Protein AF-A0A7S0SUT9-F1 (afdb_monomer_lite)

Foldseek 3Di:
DPDDPDDQDADDPDDDDQPPPDPDDDPPDDDDPPDRPLDDPNHGDPVVVVVVLVVLLVLLVLLLVDDPVLLVLQQADPVLSVLSVVLNPDPDPVVSVVSSVVSSVNLVSDHPVRNVSSVVQSVCVVLVVDRDPQDPQLLVQLVVLLVCLLVVPVVSLVVLVVLVVVDDDDPDDSVLLNVLSVVQNVLVVVLVVVVVVVVVVVVVQVVPQDQDPVRDGDRDDDDDDPDPPPPSDRDPSSSVSSVRSSVSSSVCVVVVND

Organism: NCBI:txid81844

pLDDT: mean 70.72, std 17.57, range [32.0, 93.62]

Radius of gyration: 24.48 Å; chains: 1; bounding box: 60×56×56 Å

Secondary structure (DSSP, 8-state):
-PPP-PPPPPPPS----GGGS-SS------S-TT--TTEETTEE-HHHHHHHHHHHHHHHHHHHHS-HHHHTTS---HHHHHHHHHHHH---HHHHHHHHHHHHHHHHHS-HHHHHHHHHHHHHHHTT--S----HHHHHHHHHHHHHHHTT-HHHHHHHHHHHHT-S--SS-HHHHHHHHHHHHHHHHHHHHHHHHHHHHHHHHHHT-PBPTTS-B---------------PPPHHHHHHHHHHHHHHHHHHHTT--

InterPro domains:
  IPR006839 Dual-action ribosomal maturation protein DarP [NF003593] (45-193)
  IPR006839 Dual-action ribosomal maturation protein DarP [PF04751] (43-192)
  IPR006839 Dual-action ribosomal maturation protein DarP [PTHR38101] (32-192)
  IPR006839 Dual-action ribosomal maturation protein DarP [cd16331] (43-188)
  IPR023153 Dual-action ribosomal maturation protein DarP superfamily [G3DSA:1.10.60.30] (53-128)
  IPR023153 Dual-action ribosomal maturation protein DarP superfamily [SSF158710] (53-249)

Structure (mmCIF, N/CA/C/O backbone):
data_AF-A0A7S0SUT9-F1
#
_entry.id   AF-A0A7S0SUT9-F1
#
loop_
_atom_site.group_PDB
_atom_site.id
_atom_site.type_symbol
_atom_site.label_atom_id
_atom_site.label_alt_id
_atom_site.label_comp_id
_atom_site.label_asym_id
_atom_site.label_entity_id
_atom_site.label_seq_id
_atom_site.pdbx_PDB_ins_code
_atom_site.Cartn_x
_atom_site.Cartn_y
_atom_site.Cartn_z
_atom_site.occupancy
_atom_site.B_iso_or_equiv
_atom_site.auth_seq_id
_atom_site.auth_comp_id
_atom_site.auth_asym_id
_atom_site.auth_atom_id
_atom_site.pdbx_PDB_model_num
ATOM 1 N N . GLY A 1 1 ? 14.754 -24.479 -25.407 1.00 34.16 1 GLY A N 1
ATOM 2 C CA . GLY A 1 1 ? 15.074 -23.685 -26.611 1.00 34.16 1 GLY A CA 1
ATOM 3 C C . GLY A 1 1 ? 15.167 -22.221 -26.228 1.00 34.16 1 GLY A C 1
ATOM 4 O O . GLY A 1 1 ? 14.513 -21.857 -25.254 1.00 34.16 1 GLY A O 1
ATOM 5 N N . PRO A 1 2 ? 15.988 -21.398 -26.902 1.00 37.69 2 PRO A N 1
ATOM 6 C CA . PRO A 1 2 ? 16.092 -19.980 -26.570 1.00 37.69 2 PRO A CA 1
ATOM 7 C C . PRO A 1 2 ? 14.745 -19.292 -26.834 1.00 37.69 2 PRO A C 1
ATOM 9 O O . PRO A 1 2 ? 14.144 -19.489 -27.889 1.00 37.69 2 PRO A O 1
ATOM 12 N N . ALA A 1 3 ? 14.248 -18.546 -25.846 1.00 38.91 3 ALA A N 1
ATOM 13 C CA . ALA A 1 3 ? 12.985 -17.824 -25.929 1.00 38.91 3 ALA A CA 1
ATOM 14 C C . ALA A 1 3 ? 13.066 -16.762 -27.038 1.00 38.91 3 ALA A C 1
ATOM 16 O O . ALA A 1 3 ? 13.912 -15.870 -26.995 1.00 38.91 3 ALA A O 1
ATOM 17 N N . VAL A 1 4 ? 12.206 -16.891 -28.047 1.00 38.88 4 VAL A N 1
ATOM 18 C CA . VAL A 1 4 ? 12.066 -15.922 -29.140 1.00 38.88 4 VAL A CA 1
ATOM 19 C C . VAL A 1 4 ? 11.613 -14.581 -28.542 1.00 38.88 4 VAL A C 1
ATOM 21 O O . VAL A 1 4 ? 10.649 -14.583 -27.770 1.00 38.88 4 VAL A O 1
ATOM 24 N N . PRO A 1 5 ? 12.256 -13.440 -28.859 1.00 40.44 5 PRO A N 1
ATOM 25 C CA . PRO A 1 5 ? 11.800 -12.144 -28.369 1.00 40.44 5 PRO A CA 1
ATOM 26 C C . PRO A 1 5 ? 10.413 -11.846 -28.952 1.00 40.44 5 PRO A C 1
ATOM 28 O O . PRO A 1 5 ? 10.263 -11.667 -30.161 1.00 40.44 5 PRO A O 1
ATOM 31 N N . ARG A 1 6 ? 9.384 -11.834 -28.096 1.00 53.19 6 ARG A N 1
ATOM 32 C CA . ARG A 1 6 ? 8.013 -11.490 -28.495 1.00 53.19 6 ARG A CA 1
ATOM 33 C C . ARG A 1 6 ? 7.957 -10.006 -28.870 1.00 53.19 6 ARG A C 1
ATOM 35 O O . ARG A 1 6 ? 8.500 -9.159 -28.163 1.00 53.19 6 ARG A O 1
ATOM 42 N N . ALA A 1 7 ? 7.346 -9.706 -30.014 1.00 43.47 7 ALA A N 1
ATOM 43 C CA . ALA A 1 7 ? 7.263 -8.350 -30.546 1.00 43.47 7 ALA A CA 1
ATOM 44 C C . ALA A 1 7 ? 6.458 -7.434 -29.608 1.00 43.47 7 ALA A C 1
ATOM 46 O O . ALA A 1 7 ? 5.407 -7.820 -29.103 1.00 43.47 7 ALA A O 1
ATOM 47 N N . ILE A 1 8 ? 6.959 -6.215 -29.396 1.00 45.19 8 ILE A N 1
ATOM 48 C CA . ILE A 1 8 ? 6.279 -5.176 -28.613 1.00 45.19 8 ILE A CA 1
ATOM 49 C C . ILE A 1 8 ? 5.067 -4.691 -29.426 1.00 45.19 8 ILE A C 1
ATOM 51 O O . ILE A 1 8 ? 5.275 -4.273 -30.573 1.00 45.19 8 ILE A O 1
ATOM 55 N N . PRO A 1 9 ? 3.834 -4.723 -28.887 1.00 43.12 9 PRO A N 1
ATOM 56 C CA . PRO A 1 9 ? 2.677 -4.177 -29.588 1.00 43.12 9 PRO A CA 1
ATOM 57 C C . PRO A 1 9 ? 2.881 -2.675 -29.844 1.00 43.12 9 PRO A C 1
ATOM 59 O O . PRO A 1 9 ? 3.390 -1.940 -28.996 1.00 43.12 9 PRO A O 1
ATOM 62 N N . LYS A 1 10 ? 2.553 -2.219 -31.057 1.00 36.31 10 LYS A N 1
ATOM 63 C CA . LYS A 1 10 ? 2.617 -0.797 -31.421 1.00 36.31 10 LYS A CA 1
ATOM 64 C C . LYS A 1 10 ? 1.387 -0.095 -30.835 1.00 36.31 10 LYS A C 1
ATOM 66 O O . LYS A 1 10 ? 0.280 -0.556 -31.082 1.00 36.31 10 LYS A O 1
ATOM 71 N N . LYS A 1 11 ? 1.593 1.000 -30.093 1.00 38.72 11 LYS A N 1
ATOM 72 C CA . LYS A 1 11 ? 0.513 1.791 -29.476 1.00 38.72 11 LYS A CA 1
ATOM 73 C C . LYS A 1 11 ? -0.488 2.322 -30.508 1.00 38.72 11 LYS A C 1
ATOM 75 O O . LYS A 1 11 ? -0.068 2.801 -31.565 1.00 38.72 11 LYS A O 1
ATOM 80 N N . ALA A 1 12 ? -1.773 2.323 -30.152 1.00 33.72 12 ALA A N 1
ATOM 81 C CA . ALA A 1 12 ? -2.761 3.212 -30.754 1.00 33.72 12 ALA A CA 1
ATOM 82 C C . ALA A 1 12 ? -2.507 4.649 -30.257 1.00 33.72 12 ALA A C 1
ATOM 84 O O . ALA A 1 12 ? -2.132 4.867 -29.108 1.00 33.72 12 ALA A O 1
ATOM 85 N N . ALA A 1 13 ? -2.619 5.635 -31.143 1.00 35.59 13 ALA A N 1
ATOM 86 C CA . ALA A 1 13 ? -2.336 7.031 -30.827 1.00 35.59 13 ALA A CA 1
ATOM 87 C C . ALA A 1 13 ? -3.564 7.703 -30.196 1.00 35.59 13 ALA A C 1
ATOM 89 O O . ALA A 1 13 ? -4.299 8.386 -30.892 1.00 35.59 13 ALA A O 1
ATOM 90 N N . SER A 1 14 ? -3.812 7.474 -28.910 1.00 44.34 14 SER A N 1
ATOM 91 C CA . SER A 1 14 ? -4.663 8.300 -28.040 1.00 44.34 14 SER A CA 1
ATOM 92 C C . SER A 1 14 ? -4.598 7.720 -26.624 1.00 44.34 14 SER A C 1
ATOM 94 O O . SER A 1 14 ? -4.216 6.568 -26.484 1.00 44.34 14 SER A O 1
ATOM 96 N N . THR A 1 15 ? -4.974 8.504 -25.615 1.00 34.84 15 THR A N 1
ATOM 97 C CA . THR A 1 15 ? -5.141 8.146 -24.191 1.00 34.84 15 THR A CA 1
ATOM 98 C C . THR A 1 15 ? -3.854 7.942 -23.387 1.00 34.84 15 THR A C 1
ATOM 100 O O . THR A 1 15 ? -3.403 6.827 -23.140 1.00 34.84 15 THR A O 1
ATOM 103 N N . TYR A 1 16 ? -3.270 9.060 -22.951 1.00 41.62 16 TYR A N 1
ATOM 104 C CA . TYR A 1 16 ? -2.611 9.121 -21.650 1.00 41.62 16 TYR A CA 1
ATOM 105 C C . TYR A 1 16 ? -3.613 9.746 -20.673 1.00 41.62 16 TYR A C 1
ATOM 107 O O . TYR A 1 16 ? -3.980 10.904 -20.838 1.00 41.62 16 TYR A O 1
ATOM 115 N N . ASP A 1 17 ? -4.077 8.972 -19.700 1.00 41.12 17 ASP A N 1
ATOM 116 C CA . ASP A 1 17 ? -5.009 9.415 -18.666 1.00 41.12 17 ASP A CA 1
ATOM 117 C C . ASP A 1 17 ? -4.278 10.246 -17.587 1.00 41.12 17 ASP A C 1
ATOM 119 O O . ASP A 1 17 ? -3.212 9.862 -17.079 1.00 41.12 17 ASP A O 1
ATOM 123 N N . SER A 1 18 ? -4.852 11.409 -17.263 1.00 41.97 18 SER A N 1
ATOM 124 C CA . SER A 1 18 ? -4.343 12.457 -16.368 1.00 41.97 18 SER A CA 1
ATOM 125 C C . SER A 1 18 ? -4.317 12.051 -14.888 1.00 41.97 18 SER A C 1
ATOM 127 O O . SER A 1 18 ? -3.638 12.690 -14.083 1.00 41.97 18 SER A O 1
ATOM 129 N N . VAL A 1 19 ? -4.961 10.938 -14.520 1.00 46.41 19 VAL A N 1
ATOM 130 C CA . VAL A 1 19 ? -5.070 10.439 -13.132 1.00 46.41 19 VAL A CA 1
ATOM 131 C C . VAL A 1 19 ? -3.758 9.830 -12.591 1.00 46.41 19 VAL A C 1
ATOM 133 O O . VAL A 1 19 ? -3.630 9.521 -11.409 1.00 46.41 19 VAL A O 1
ATOM 136 N N . ARG A 1 20 ? -2.725 9.678 -13.428 1.00 49.50 20 ARG A N 1
ATOM 137 C CA . ARG A 1 20 ? -1.453 9.009 -13.081 1.00 49.50 20 ARG A CA 1
ATOM 138 C C . ARG A 1 20 ? -0.475 9.814 -12.227 1.00 49.50 20 ARG A C 1
ATOM 140 O O . ARG A 1 20 ? 0.581 9.295 -11.871 1.00 49.50 20 ARG A O 1
ATOM 147 N N . LEU A 1 21 ? -0.803 11.051 -11.868 1.00 40.31 21 LEU A N 1
ATOM 148 C CA . LEU A 1 21 ? -0.061 11.781 -10.845 1.00 40.31 21 LEU A CA 1
ATOM 149 C C . LEU A 1 21 ? -0.394 11.185 -9.476 1.00 40.31 21 LEU A C 1
ATOM 151 O O . LEU A 1 21 ? -1.473 11.400 -8.931 1.00 40.31 21 LEU A O 1
ATOM 155 N N . ARG A 1 22 ? 0.558 10.438 -8.907 1.00 36.66 22 ARG A N 1
ATOM 156 C CA . ARG A 1 22 ? 0.523 10.019 -7.502 1.00 36.66 22 ARG A CA 1
ATOM 157 C C . ARG A 1 22 ? 0.098 11.208 -6.637 1.00 36.66 22 ARG A C 1
ATOM 159 O O . ARG A 1 22 ? 0.755 12.247 -6.649 1.00 36.66 22 ARG A O 1
ATOM 166 N N . ALA A 1 23 ? -0.988 11.007 -5.899 1.00 36.72 23 ALA A N 1
ATOM 167 C CA . ALA A 1 23 ? -1.725 11.952 -5.070 1.00 36.72 23 ALA A CA 1
ATOM 168 C C . ALA A 1 23 ? -0.916 12.585 -3.911 1.00 36.72 23 ALA A C 1
ATOM 170 O O . ALA A 1 23 ? -1.280 12.461 -2.744 1.00 36.72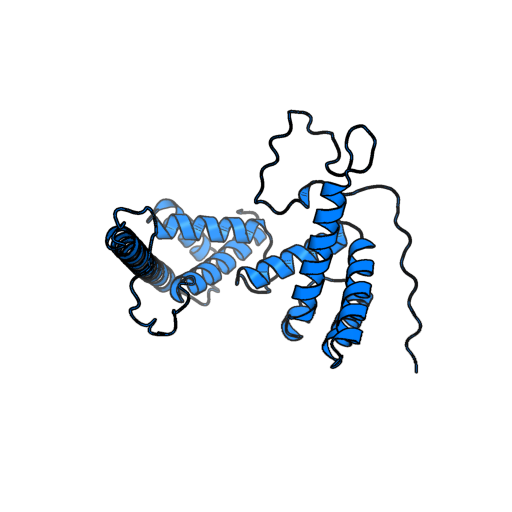 23 ALA A O 1
ATOM 171 N N . SER A 1 24 ? 0.208 13.248 -4.194 1.00 32.00 24 SER A N 1
ATOM 172 C CA . SER A 1 24 ? 0.985 13.959 -3.172 1.00 32.00 24 SER A CA 1
ATOM 173 C C . SER A 1 24 ? 1.799 15.156 -3.670 1.00 32.00 24 SER A C 1
ATOM 175 O O . SER A 1 24 ? 2.765 15.524 -3.011 1.00 32.00 24 SER A O 1
ATOM 177 N N . ASP A 1 25 ? 1.445 15.777 -4.792 1.00 33.97 25 ASP A N 1
ATOM 178 C CA . ASP A 1 25 ? 1.903 17.144 -5.061 1.00 33.97 25 ASP A CA 1
ATOM 179 C C . ASP A 1 25 ? 0.849 17.836 -5.927 1.00 33.97 25 ASP A C 1
ATOM 181 O O . ASP A 1 25 ? 0.828 17.681 -7.149 1.00 33.97 25 ASP A O 1
ATOM 185 N N . GLU A 1 26 ? -0.097 18.508 -5.266 1.00 38.62 26 GLU A N 1
ATOM 186 C CA . GLU A 1 26 ? -1.096 19.360 -5.909 1.00 38.62 26 GLU A CA 1
ATOM 187 C C . GLU A 1 26 ? -0.376 20.366 -6.814 1.00 38.62 26 GLU A C 1
ATOM 189 O O . GLU A 1 26 ? 0.170 21.378 -6.366 1.00 38.62 26 GLU A O 1
ATOM 194 N N . PHE A 1 27 ? -0.373 20.099 -8.116 1.00 37.56 27 PHE A N 1
ATOM 195 C CA . PHE A 1 27 ? -0.097 21.134 -9.090 1.00 37.56 27 PHE A CA 1
ATOM 196 C C . PHE A 1 27 ? -1.297 22.083 -9.074 1.00 37.56 27 PHE A C 1
ATOM 198 O O . PHE A 1 27 ? -2.325 21.794 -9.674 1.00 37.56 27 PHE A O 1
ATOM 205 N N . LYS A 1 28 ? -1.180 23.215 -8.372 1.00 41.03 28 LYS A N 1
ATOM 206 C CA . LYS A 1 28 ? -2.080 24.357 -8.576 1.00 41.03 28 LYS A CA 1
ATOM 207 C C . LYS A 1 28 ? -1.763 24.995 -9.932 1.00 41.03 28 LYS A C 1
ATOM 209 O O . LYS A 1 28 ? -1.029 25.979 -10.001 1.00 41.03 28 LYS A O 1
ATOM 214 N N . GLY A 1 29 ? -2.260 24.382 -11.002 1.00 36.50 29 GLY A N 1
ATOM 215 C CA . GLY A 1 29 ? -2.398 24.971 -12.334 1.00 36.50 29 GLY A CA 1
ATOM 216 C C . GLY A 1 29 ? -3.864 25.316 -12.567 1.00 36.50 29 GLY A C 1
ATOM 217 O O . GLY A 1 29 ? -4.718 24.584 -12.089 1.00 36.50 29 GLY A O 1
ATOM 218 N N . GLY A 1 30 ? -4.122 26.467 -13.188 1.00 36.56 30 GLY A N 1
ATOM 219 C CA . GLY A 1 30 ? -5.436 27.113 -13.263 1.00 36.56 30 GLY A CA 1
ATOM 220 C C . GLY A 1 30 ? -6.552 26.325 -13.958 1.00 36.56 30 GLY A C 1
ATOM 221 O O . GLY A 1 30 ? -6.306 25.296 -14.574 1.00 36.56 30 GLY A O 1
ATOM 222 N N . ASP A 1 31 ? -7.758 26.880 -13.806 1.00 39.28 31 ASP A N 1
ATOM 223 C CA . ASP A 1 31 ? -9.119 26.384 -14.099 1.00 39.28 31 ASP A CA 1
ATOM 224 C C . ASP A 1 31 ? -9.429 25.919 -15.548 1.00 39.28 31 ASP A C 1
ATOM 226 O O . ASP A 1 31 ? -10.510 26.201 -16.058 1.00 39.28 31 ASP A O 1
ATOM 230 N N . ASP A 1 32 ? -8.544 25.189 -16.226 1.00 43.62 32 ASP A N 1
ATOM 231 C CA . ASP A 1 32 ? -8.859 24.569 -17.522 1.00 43.62 32 ASP A CA 1
ATOM 232 C C . ASP A 1 32 ? -8.798 23.033 -17.402 1.00 43.62 32 ASP A C 1
ATOM 234 O O . ASP A 1 32 ? -7.749 22.412 -17.577 1.00 43.62 32 ASP A O 1
ATOM 238 N N . ASP A 1 33 ? -9.945 22.409 -17.108 1.00 51.88 33 ASP A N 1
ATOM 239 C CA . ASP A 1 33 ? -10.121 20.955 -16.912 1.00 51.88 33 ASP A CA 1
ATOM 240 C C . ASP A 1 33 ? -9.819 20.089 -18.169 1.00 51.88 33 ASP A C 1
ATOM 242 O O . ASP A 1 33 ? -9.846 18.859 -18.096 1.00 51.88 33 ASP A O 1
ATOM 246 N N . ASP A 1 34 ? -9.487 20.702 -19.314 1.00 51.16 34 ASP A N 1
ATOM 247 C CA . ASP A 1 34 ? -9.302 20.035 -20.615 1.00 51.16 34 ASP A CA 1
ATOM 248 C C . ASP A 1 34 ? -7.829 19.913 -21.090 1.00 51.16 34 ASP A C 1
ATOM 250 O O . ASP A 1 34 ? -7.571 19.353 -22.163 1.00 51.16 34 ASP A O 1
ATOM 254 N N . GLU A 1 35 ? -6.831 20.424 -20.352 1.00 50.69 35 GLU A N 1
ATOM 255 C CA . GLU A 1 35 ? -5.422 20.365 -20.791 1.00 50.69 35 GLU A CA 1
ATOM 256 C C . GLU A 1 35 ? -4.730 19.050 -20.361 1.00 50.69 35 GLU A C 1
ATOM 258 O O . GLU A 1 35 ? -4.525 18.789 -19.176 1.00 50.69 35 GLU A O 1
ATOM 263 N N . ASP A 1 36 ? -4.334 18.210 -21.335 1.00 59.06 36 ASP A N 1
ATOM 264 C CA . ASP A 1 36 ? -3.535 16.991 -21.101 1.00 59.06 36 ASP A CA 1
ATOM 265 C C . ASP A 1 36 ? -2.268 17.339 -20.286 1.00 59.06 36 ASP A C 1
ATOM 267 O O . ASP A 1 36 ? -1.394 18.036 -20.810 1.00 59.06 36 ASP A O 1
ATOM 271 N N . PRO A 1 37 ? -2.086 16.818 -19.052 1.00 63.81 37 PRO A N 1
ATOM 272 C CA . PRO A 1 37 ? -0.939 17.144 -18.196 1.00 63.81 37 PRO A CA 1
ATOM 273 C C . PRO A 1 37 ? 0.437 16.817 -18.803 1.00 63.81 37 PRO A C 1
ATOM 275 O O . PRO A 1 37 ? 1.481 17.289 -18.326 1.00 63.81 37 PRO A O 1
ATOM 278 N N . LEU A 1 38 ? 0.480 15.971 -19.838 1.00 65.56 38 LEU A N 1
ATOM 279 C CA . LEU A 1 38 ? 1.692 15.625 -20.581 1.00 65.56 38 LEU A CA 1
ATOM 280 C C . LEU A 1 38 ? 1.995 16.584 -21.731 1.00 65.56 38 LEU A C 1
ATOM 282 O O . LEU A 1 38 ? 3.079 16.488 -22.320 1.00 65.56 38 LEU A O 1
ATOM 286 N N . MET A 1 39 ? 1.101 17.519 -22.024 1.00 68.81 39 MET A N 1
ATOM 287 C CA . MET A 1 39 ? 1.261 18.565 -23.017 1.00 68.81 39 MET A CA 1
ATOM 288 C C . MET A 1 39 ? 1.330 19.923 -22.319 1.00 68.81 39 MET A C 1
ATOM 290 O O . MET A 1 39 ? 0.697 20.176 -21.307 1.00 68.81 39 MET A O 1
ATOM 294 N N . HIS A 1 40 ? 2.188 20.800 -22.822 1.00 69.25 40 HIS A N 1
ATOM 295 C CA . HIS A 1 40 ? 2.260 22.181 -22.371 1.00 69.25 40 HIS A CA 1
ATOM 296 C C . HIS A 1 40 ? 2.459 23.055 -23.598 1.00 69.25 40 HIS A C 1
ATOM 298 O O . HIS A 1 40 ? 3.474 22.912 -24.294 1.00 69.25 40 HIS A O 1
ATOM 304 N N . MET A 1 41 ? 1.485 23.921 -23.890 1.00 68.62 4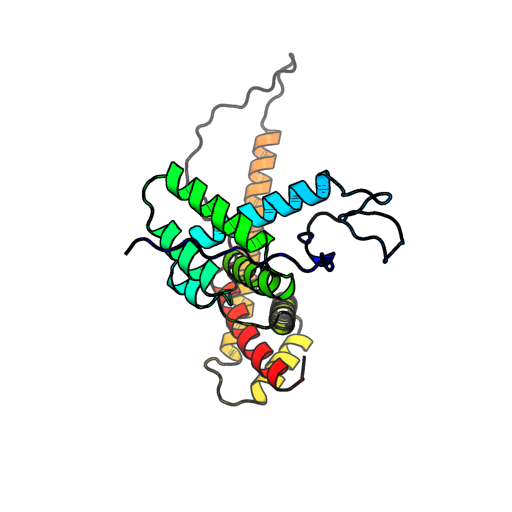1 MET A N 1
ATOM 305 C CA . MET A 1 41 ? 1.508 24.796 -25.070 1.00 68.62 41 MET A CA 1
ATOM 306 C C . MET A 1 41 ? 1.697 23.994 -26.374 1.00 68.62 41 MET A C 1
ATOM 308 O O . MET A 1 41 ? 2.550 24.310 -27.205 1.00 68.62 41 MET A O 1
ATOM 312 N N . GLY A 1 42 ? 0.974 22.875 -26.514 1.00 69.31 42 GLY A N 1
ATOM 313 C CA . GLY A 1 42 ? 1.043 21.993 -27.690 1.00 69.31 42 GLY A CA 1
ATOM 314 C C . GLY A 1 42 ? 2.344 21.188 -27.836 1.00 69.31 42 GLY A C 1
ATOM 315 O O . GLY A 1 42 ? 2.575 20.568 -28.876 1.00 69.31 42 GLY A O 1
ATOM 316 N N . ARG A 1 43 ? 3.218 21.183 -26.819 1.00 71.19 43 ARG A N 1
ATOM 317 C CA . ARG A 1 43 ? 4.484 20.438 -26.823 1.00 71.19 43 ARG A CA 1
ATOM 318 C C . ARG A 1 43 ? 4.546 19.429 -25.674 1.00 71.19 43 ARG A C 1
ATOM 320 O O . ARG A 1 43 ? 4.154 19.774 -24.564 1.00 71.19 43 ARG A O 1
ATOM 327 N N . PRO A 1 44 ? 5.156 18.240 -25.870 1.00 74.75 44 PRO A N 1
ATOM 328 C CA . PRO A 1 44 ? 5.329 17.287 -24.781 1.00 74.75 44 PRO A CA 1
ATOM 329 C C . PRO A 1 44 ? 6.110 17.885 -23.606 1.00 74.75 44 PRO A C 1
ATOM 331 O O . PRO A 1 44 ? 7.263 18.328 -23.750 1.00 74.75 44 PRO A O 1
ATOM 334 N N . ASN A 1 45 ? 5.490 17.868 -22.431 1.00 79.75 45 ASN A N 1
ATOM 335 C CA . ASN A 1 45 ? 6.053 18.369 -21.195 1.00 79.75 45 ASN A CA 1
ATOM 336 C C . ASN A 1 45 ? 7.174 17.435 -20.717 1.00 79.75 45 ASN A C 1
ATOM 338 O O . ASN A 1 45 ? 6.969 16.338 -20.190 1.00 79.75 45 ASN A O 1
ATOM 342 N N . ARG A 1 46 ? 8.419 17.876 -20.919 1.00 76.12 46 ARG A N 1
ATOM 343 C CA . ARG A 1 46 ? 9.615 17.069 -20.639 1.00 76.12 46 ARG A CA 1
ATOM 344 C C . ARG A 1 46 ? 9.768 16.703 -19.166 1.00 76.12 46 ARG A C 1
ATOM 346 O O . ARG A 1 46 ? 10.414 15.695 -18.884 1.00 76.12 46 ARG A O 1
ATOM 353 N N . THR A 1 47 ? 9.269 17.517 -18.239 1.00 78.56 47 THR A N 1
ATOM 354 C CA . THR A 1 47 ? 9.367 17.227 -16.802 1.00 78.56 47 THR A CA 1
ATOM 355 C C . THR A 1 47 ? 8.340 16.174 -16.399 1.00 78.56 47 THR A C 1
ATOM 357 O O . THR A 1 47 ? 8.724 15.198 -15.756 1.00 78.56 47 THR A O 1
ATOM 360 N N . ALA A 1 48 ? 7.096 16.296 -16.866 1.00 72.62 48 ALA A N 1
ATOM 361 C CA . ALA A 1 48 ? 6.033 15.317 -16.632 1.00 72.62 48 ALA A CA 1
ATOM 362 C C . ALA A 1 48 ? 6.395 13.932 -17.198 1.00 72.62 48 ALA A C 1
ATOM 364 O O . ALA A 1 48 ? 6.394 12.938 -16.473 1.00 72.62 48 ALA A O 1
ATOM 365 N N . LEU A 1 49 ? 6.869 13.870 -18.448 1.00 78.19 49 LEU A N 1
ATOM 366 C CA . LEU A 1 49 ? 7.306 12.611 -19.064 1.00 78.19 49 LEU A CA 1
ATOM 367 C C . LEU A 1 49 ? 8.466 11.941 -18.313 1.00 78.19 49 LEU A C 1
ATOM 369 O O . LEU A 1 49 ? 8.527 10.716 -18.232 1.00 78.19 49 LEU A O 1
ATOM 373 N N . LYS A 1 50 ? 9.401 12.723 -17.755 1.00 80.94 50 LYS A N 1
ATOM 374 C CA . LYS A 1 50 ? 10.507 12.178 -16.950 1.00 80.94 50 LYS A CA 1
ATOM 375 C C . LYS A 1 50 ? 10.021 11.587 -15.626 1.00 80.94 50 LYS A C 1
ATOM 377 O O . LYS A 1 50 ? 10.557 10.558 -15.221 1.00 80.94 50 LYS A O 1
ATOM 382 N N . ARG A 1 51 ? 9.042 12.218 -14.968 1.00 79.69 51 ARG A N 1
ATOM 383 C CA . ARG A 1 51 ? 8.433 11.716 -13.723 1.00 79.69 51 ARG A CA 1
ATOM 384 C C . ARG A 1 51 ? 7.716 10.392 -13.971 1.00 79.69 51 ARG A C 1
ATOM 386 O O . ARG A 1 51 ? 8.068 9.395 -13.354 1.00 79.69 51 ARG A O 1
ATOM 393 N N . LEU A 1 52 ? 6.877 10.348 -15.000 1.00 78.62 52 LEU A N 1
ATOM 394 C CA . LEU A 1 52 ? 6.162 9.144 -15.417 1.00 78.62 52 LEU A CA 1
ATOM 395 C C . LEU A 1 52 ? 7.122 7.991 -15.777 1.00 78.62 52 LEU A C 1
ATOM 397 O O . LEU A 1 52 ? 6.941 6.851 -15.357 1.00 78.62 52 LEU A O 1
ATOM 401 N N . MET A 1 53 ? 8.226 8.270 -16.482 1.00 83.31 53 MET A N 1
ATOM 402 C CA . MET A 1 53 ? 9.266 7.256 -16.724 1.00 83.31 53 MET A CA 1
ATOM 403 C C . MET A 1 53 ? 9.907 6.721 -15.435 1.00 83.31 53 MET A C 1
ATOM 405 O O . MET A 1 53 ? 10.285 5.547 -15.386 1.00 83.31 53 MET A O 1
ATOM 409 N N . LEU A 1 54 ? 10.076 7.571 -14.421 1.00 86.06 54 LEU A N 1
ATOM 410 C CA . LEU A 1 54 ? 10.634 7.176 -13.132 1.00 86.06 54 LEU A CA 1
ATOM 411 C C . LEU A 1 54 ? 9.645 6.307 -12.346 1.00 86.06 54 LEU A C 1
ATOM 413 O O . LEU A 1 54 ? 10.061 5.293 -11.793 1.00 86.06 54 LEU A O 1
ATOM 417 N N . GLU A 1 55 ? 8.357 6.641 -12.381 1.00 84.94 55 GLU A N 1
ATOM 418 C CA . GLU A 1 55 ? 7.279 5.872 -11.751 1.00 84.94 55 GLU A CA 1
ATOM 419 C C . GLU A 1 55 ? 7.188 4.453 -12.314 1.00 84.94 55 GLU A C 1
ATOM 421 O O . GLU A 1 55 ? 7.215 3.488 -11.553 1.00 84.94 55 GLU A O 1
ATOM 426 N N . TYR A 1 56 ? 7.197 4.282 -13.642 1.00 88.62 56 TYR A N 1
ATOM 427 C CA . TYR A 1 56 ? 7.212 2.942 -14.250 1.00 88.62 56 TYR A CA 1
ATOM 428 C C . TYR A 1 56 ? 8.435 2.122 -13.840 1.00 88.62 56 TYR A C 1
ATOM 430 O O . TYR A 1 56 ? 8.352 0.905 -13.644 1.00 88.62 56 TYR A O 1
ATOM 438 N N . LYS A 1 57 ? 9.588 2.780 -13.715 1.00 88.69 57 LYS A N 1
ATOM 439 C CA . LYS A 1 57 ? 10.824 2.130 -13.284 1.00 88.69 57 LYS A CA 1
ATOM 440 C C . LYS A 1 57 ? 10.742 1.704 -11.818 1.00 88.69 57 LYS A C 1
ATOM 442 O O . LYS A 1 57 ? 11.184 0.608 -11.478 1.00 88.69 57 LYS A O 1
ATOM 447 N N . GLU A 1 58 ? 10.183 2.549 -10.958 1.00 88.75 58 GLU A N 1
ATOM 448 C CA . GLU A 1 58 ? 9.966 2.236 -9.547 1.00 88.75 58 GLU A CA 1
ATOM 449 C C . GLU A 1 58 ? 8.952 1.101 -9.382 1.00 88.75 58 GLU A C 1
ATOM 451 O O . GLU A 1 58 ? 9.246 0.122 -8.698 1.00 88.75 58 GLU A O 1
ATOM 456 N N . LEU A 1 59 ? 7.832 1.150 -10.105 1.00 87.44 59 LEU A N 1
ATOM 457 C CA . LEU A 1 59 ? 6.834 0.084 -10.141 1.00 87.44 59 LEU A CA 1
ATOM 458 C C . LEU A 1 59 ? 7.452 -1.256 -10.555 1.00 87.44 59 LEU A C 1
ATOM 460 O O . LEU A 1 59 ? 7.240 -2.274 -9.897 1.00 87.44 59 LEU A O 1
ATOM 464 N N . THR A 1 60 ? 8.278 -1.252 -11.604 1.00 91.31 60 THR A N 1
ATOM 465 C CA . THR A 1 60 ? 8.987 -2.453 -12.070 1.00 91.31 60 THR A CA 1
ATOM 466 C C . THR A 1 60 ? 9.896 -3.030 -10.992 1.00 91.31 60 THR A C 1
ATOM 468 O O . THR A 1 60 ? 9.931 -4.244 -10.776 1.00 91.31 60 THR A O 1
ATOM 471 N N . LYS A 1 61 ? 10.639 -2.160 -10.304 1.00 90.06 61 LYS A N 1
ATOM 472 C CA . LYS A 1 61 ? 11.539 -2.567 -9.228 1.00 90.06 61 LYS A CA 1
ATOM 473 C C . LYS A 1 61 ? 10.759 -3.229 -8.096 1.00 90.06 61 LYS A C 1
ATOM 475 O O . LYS A 1 61 ? 11.156 -4.296 -7.637 1.00 90.06 61 LYS A O 1
ATOM 480 N N . VAL A 1 62 ? 9.636 -2.631 -7.700 1.00 88.50 62 VAL A N 1
ATOM 481 C CA . VAL A 1 62 ? 8.763 -3.177 -6.658 1.00 88.50 62 VAL A CA 1
ATOM 482 C C . VAL A 1 62 ? 8.226 -4.542 -7.081 1.00 88.50 62 VAL A C 1
ATOM 484 O O . VAL A 1 62 ? 8.376 -5.499 -6.328 1.00 88.50 62 VAL A O 1
ATOM 487 N N . LEU A 1 63 ? 7.708 -4.683 -8.306 1.00 88.06 63 LEU A N 1
ATOM 488 C CA . LEU A 1 63 ? 7.255 -5.975 -8.838 1.00 88.06 63 LEU A CA 1
ATOM 489 C C . LEU A 1 63 ? 8.343 -7.058 -8.771 1.00 88.06 63 LEU A C 1
ATOM 491 O O . LEU A 1 63 ? 8.056 -8.190 -8.393 1.00 88.06 63 LEU A O 1
ATOM 495 N N . CYS A 1 64 ? 9.595 -6.726 -9.086 1.00 87.88 64 CYS A N 1
ATOM 496 C CA . CYS A 1 64 ? 10.703 -7.685 -9.029 1.00 87.88 64 CYS A CA 1
ATOM 497 C C . CYS A 1 64 ? 11.145 -8.034 -7.595 1.00 87.88 64 CYS A C 1
ATOM 499 O O . CYS A 1 64 ? 11.798 -9.056 -7.389 1.00 87.88 64 CYS A O 1
ATOM 501 N N . GLU A 1 65 ? 10.822 -7.200 -6.606 1.00 88.56 65 GLU A N 1
ATOM 502 C CA . GLU A 1 65 ? 11.098 -7.450 -5.185 1.00 88.56 65 GLU A CA 1
ATOM 503 C C . GLU A 1 65 ? 9.978 -8.250 -4.494 1.00 88.56 65 GLU A C 1
ATOM 505 O O . GLU A 1 65 ? 10.196 -8.821 -3.422 1.00 88.56 65 GLU A O 1
ATOM 510 N N . LEU A 1 66 ? 8.791 -8.332 -5.103 1.00 85.56 66 LEU A N 1
ATOM 511 C CA . LEU A 1 66 ? 7.653 -9.070 -4.561 1.00 85.56 66 LEU A CA 1
ATOM 512 C C . LEU A 1 66 ? 7.877 -10.597 -4.571 1.00 85.56 66 LEU A C 1
ATOM 514 O O . LEU A 1 66 ? 8.463 -11.155 -5.504 1.00 85.56 66 LEU A O 1
ATOM 518 N N . PRO A 1 67 ? 7.340 -11.329 -3.573 1.00 81.75 67 PRO A N 1
ATOM 519 C CA . PRO A 1 67 ? 7.361 -12.785 -3.587 1.00 81.75 67 PRO A CA 1
ATOM 520 C C . PRO A 1 67 ? 6.425 -13.340 -4.672 1.00 81.75 67 PRO A C 1
ATOM 522 O O . PRO A 1 67 ? 5.376 -12.769 -4.975 1.00 81.75 67 PRO A O 1
ATOM 525 N N . LYS A 1 68 ? 6.757 -14.524 -5.204 1.00 79.94 68 LYS A N 1
ATOM 526 C CA . LYS A 1 68 ? 5.988 -15.191 -6.276 1.00 79.94 68 LYS A CA 1
ATOM 527 C C . LYS A 1 68 ? 4.506 -15.393 -5.936 1.00 79.94 68 LYS A C 1
ATOM 529 O O . LYS A 1 68 ? 3.659 -15.263 -6.809 1.00 79.94 68 LYS A O 1
ATOM 534 N N . SER A 1 69 ? 4.187 -15.669 -4.671 1.00 78.44 69 SER A N 1
ATOM 535 C CA . SER A 1 69 ? 2.804 -15.818 -4.197 1.00 78.44 69 SER A CA 1
ATOM 536 C C . SER A 1 69 ? 1.976 -14.537 -4.336 1.00 78.44 69 SER A C 1
ATOM 538 O O . SER A 1 69 ? 0.765 -14.622 -4.533 1.00 78.44 69 SER A O 1
ATOM 540 N N . SER A 1 70 ? 2.618 -13.369 -4.248 1.00 78.06 70 SER A N 1
ATOM 541 C CA . SER A 1 70 ? 1.980 -12.077 -4.491 1.00 78.06 70 SER A CA 1
ATOM 542 C C . SER A 1 70 ? 1.900 -11.769 -5.984 1.00 78.06 70 SER A C 1
ATOM 544 O O . SER A 1 70 ? 0.869 -11.320 -6.458 1.00 78.06 70 SER A O 1
ATOM 546 N N . LEU A 1 71 ? 2.933 -12.083 -6.765 1.00 82.31 71 LEU A N 1
ATOM 547 C CA . LEU A 1 71 ? 2.893 -11.872 -8.218 1.00 82.31 71 LEU A CA 1
ATOM 548 C C . LEU A 1 71 ? 1.729 -12.611 -8.900 1.00 82.31 71 LEU A C 1
ATOM 550 O O . LEU A 1 71 ? 1.119 -12.073 -9.817 1.00 82.31 71 LEU A O 1
ATOM 554 N N . ASN A 1 72 ? 1.371 -13.803 -8.409 1.00 80.25 72 ASN A N 1
ATOM 555 C CA . ASN A 1 72 ? 0.282 -14.606 -8.974 1.00 80.25 72 ASN A CA 1
ATOM 556 C C . ASN A 1 72 ? -1.104 -13.955 -8.877 1.00 80.25 72 ASN A C 1
ATOM 558 O O . ASN A 1 72 ? -1.968 -14.306 -9.673 1.00 80.25 72 ASN A O 1
ATOM 562 N N . LYS A 1 73 ? -1.351 -13.069 -7.901 1.00 77.25 73 LYS A N 1
ATOM 563 C CA . LYS A 1 73 ? -2.683 -12.456 -7.731 1.00 77.25 73 LYS A CA 1
ATOM 564 C C . LYS A 1 73 ? -2.776 -11.035 -8.278 1.00 77.25 73 LYS A C 1
ATOM 566 O O . LYS A 1 73 ? -3.834 -10.427 -8.176 1.00 77.25 73 LYS A O 1
ATOM 571 N N . ILE A 1 74 ? -1.692 -10.507 -8.844 1.00 82.31 74 ILE A N 1
ATOM 572 C CA . ILE A 1 74 ? -1.731 -9.232 -9.556 1.00 82.31 74 ILE A CA 1
ATOM 573 C C . ILE A 1 74 ? -2.283 -9.501 -10.969 1.00 82.31 74 ILE A C 1
ATOM 575 O O . ILE A 1 74 ? -1.698 -10.315 -11.699 1.00 82.31 74 ILE A O 1
ATOM 579 N N . PRO A 1 75 ? -3.390 -8.848 -11.371 1.00 79.31 75 PRO A N 1
ATOM 580 C CA . PRO A 1 75 ? -3.911 -8.954 -12.727 1.00 79.31 75 PRO A CA 1
ATOM 581 C C . PRO A 1 75 ? -2.950 -8.232 -13.674 1.00 79.31 75 PRO A C 1
ATOM 583 O O . PRO A 1 75 ? -2.870 -7.010 -13.682 1.00 79.31 75 PRO A O 1
ATOM 586 N N . MET A 1 76 ? -2.164 -9.000 -14.427 1.00 83.38 76 MET A N 1
ATOM 587 C CA . MET A 1 76 ? -1.233 -8.481 -15.427 1.00 83.38 76 MET A CA 1
ATOM 588 C C . MET A 1 76 ? -1.191 -9.404 -16.649 1.00 83.38 76 MET A C 1
ATOM 590 O O . MET A 1 76 ? -1.463 -10.603 -16.507 1.00 83.38 76 MET A O 1
ATOM 594 N N . PRO A 1 77 ? -0.802 -8.892 -17.825 1.00 85.44 77 PRO A N 1
ATOM 595 C CA . PRO A 1 77 ? -0.619 -9.718 -19.010 1.00 85.44 77 PRO A CA 1
ATOM 596 C C . PRO A 1 77 ? 0.455 -10.801 -18.823 1.00 85.44 77 PRO A C 1
ATOM 598 O O . PRO A 1 77 ? 1.506 -10.561 -18.218 1.00 85.44 77 PRO A O 1
ATOM 601 N N . ASP A 1 78 ? 0.229 -11.981 -19.408 1.00 84.38 78 ASP A N 1
ATOM 602 C CA . ASP A 1 78 ? 1.105 -13.154 -19.249 1.00 84.38 78 ASP A CA 1
ATOM 603 C C . ASP A 1 78 ? 2.555 -12.880 -19.666 1.00 84.38 78 ASP A C 1
ATOM 605 O O . ASP A 1 78 ? 3.493 -13.310 -18.999 1.00 84.38 78 ASP A O 1
ATOM 609 N N . HIS A 1 79 ? 2.749 -12.083 -20.720 1.00 84.25 79 HIS A N 1
ATOM 610 C CA . HIS A 1 79 ? 4.076 -11.737 -21.226 1.00 84.25 79 HIS A CA 1
ATOM 611 C C . HIS A 1 79 ? 4.910 -10.920 -20.223 1.00 84.25 79 HIS A C 1
ATOM 613 O O . HIS A 1 79 ? 6.122 -11.110 -20.141 1.00 84.25 79 HIS A O 1
ATOM 619 N N . ILE A 1 80 ? 4.280 -10.038 -19.436 1.00 88.12 80 ILE A N 1
ATOM 620 C CA . ILE A 1 80 ? 4.969 -9.289 -18.375 1.00 88.12 80 ILE A CA 1
ATOM 621 C C . ILE A 1 80 ? 5.243 -10.206 -17.191 1.00 88.12 80 ILE A C 1
ATOM 623 O O . ILE A 1 80 ? 6.338 -10.177 -16.630 1.00 88.12 80 ILE A O 1
ATOM 627 N N . ARG A 1 81 ? 4.271 -11.051 -16.836 1.00 88.81 81 ARG A N 1
ATOM 628 C CA . ARG A 1 81 ? 4.401 -11.991 -15.722 1.00 88.81 81 ARG A CA 1
ATOM 629 C C . ARG A 1 81 ? 5.592 -12.934 -15.919 1.00 88.81 81 ARG A C 1
ATOM 631 O O . ARG A 1 81 ? 6.401 -13.103 -15.004 1.00 88.81 81 ARG A O 1
ATOM 638 N N . ASP A 1 82 ? 5.736 -13.487 -17.120 1.00 88.31 82 ASP A N 1
ATOM 639 C CA . ASP A 1 82 ? 6.844 -14.373 -17.483 1.00 88.31 82 ASP A CA 1
ATOM 640 C C . ASP A 1 82 ? 8.203 -13.668 -17.385 1.00 88.31 82 ASP A C 1
ATOM 642 O O . ASP A 1 82 ? 9.154 -14.217 -16.817 1.00 88.31 82 ASP A O 1
ATOM 646 N N . GLU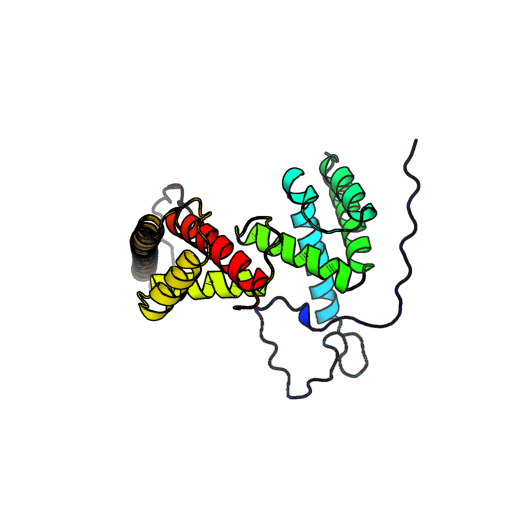 A 1 83 ? 8.290 -12.426 -17.868 1.00 89.88 83 GLU A N 1
ATOM 647 C CA . GLU A 1 83 ? 9.517 -11.627 -17.821 1.00 89.88 83 GLU A CA 1
ATOM 648 C C . GLU A 1 83 ? 9.911 -11.262 -16.378 1.00 89.88 83 GLU A C 1
ATOM 650 O O . GLU A 1 83 ? 11.092 -11.303 -16.009 1.00 89.88 83 GLU A O 1
ATOM 655 N N . VAL A 1 84 ? 8.929 -10.970 -15.517 1.00 89.81 84 VAL A N 1
ATOM 656 C CA . VAL A 1 84 ? 9.150 -10.734 -14.082 1.00 89.81 84 VAL A CA 1
ATOM 657 C C . VAL A 1 84 ? 9.682 -12.004 -13.411 1.00 89.81 84 VAL A C 1
ATOM 659 O O . VAL A 1 84 ? 10.688 -11.946 -12.699 1.00 89.81 84 VAL A O 1
ATOM 662 N N . TYR A 1 85 ? 9.099 -13.179 -13.674 1.00 89.56 85 TYR A N 1
ATOM 663 C CA . TYR A 1 85 ? 9.624 -14.435 -13.124 1.00 89.56 85 TYR A CA 1
ATOM 664 C C . TYR A 1 85 ? 11.023 -14.776 -13.626 1.00 89.56 85 TYR A C 1
ATOM 666 O O . TYR A 1 85 ? 11.816 -15.346 -12.867 1.00 89.56 85 TYR A O 1
ATOM 674 N N . ALA A 1 86 ? 11.327 -14.470 -14.888 1.00 89.19 86 ALA A N 1
ATOM 675 C CA . ALA A 1 86 ? 12.663 -14.633 -15.438 1.00 89.19 86 ALA A CA 1
ATOM 676 C C . ALA A 1 86 ? 13.651 -13.711 -14.712 1.00 89.19 86 ALA A C 1
ATOM 678 O O . ALA A 1 86 ? 14.691 -14.179 -14.251 1.00 89.19 86 ALA A O 1
ATOM 679 N N . THR A 1 87 ? 13.279 -12.446 -14.505 1.00 89.81 87 THR A N 1
ATOM 680 C CA . THR A 1 87 ? 14.094 -11.435 -13.817 1.00 89.81 87 THR A CA 1
ATOM 681 C C . THR A 1 87 ? 14.434 -11.826 -12.381 1.00 89.81 87 THR A C 1
ATOM 683 O O . THR A 1 87 ? 15.591 -11.723 -11.979 1.00 89.81 87 THR A O 1
ATOM 686 N N . VAL A 1 88 ? 13.469 -12.359 -11.625 1.00 87.44 88 VAL A N 1
ATOM 687 C CA . VAL A 1 88 ? 13.678 -12.806 -10.233 1.00 87.44 88 VAL A CA 1
ATOM 688 C C . VAL A 1 88 ? 14.702 -13.949 -10.127 1.00 87.44 88 VAL A C 1
ATOM 690 O O . VAL A 1 88 ? 15.345 -14.107 -9.091 1.00 87.44 88 VAL A O 1
ATOM 693 N N . LYS A 1 89 ? 14.885 -14.756 -11.182 1.00 88.12 89 LYS A N 1
ATOM 694 C CA . LYS A 1 89 ? 15.863 -15.861 -11.201 1.00 88.12 89 LYS A CA 1
ATOM 695 C C . LYS A 1 89 ? 17.293 -15.404 -11.519 1.00 88.12 89 LYS A C 1
ATOM 697 O O . LYS A 1 89 ? 18.226 -16.180 -11.322 1.00 88.12 89 LYS A O 1
ATOM 702 N N . ILE A 1 90 ? 17.482 -14.188 -12.032 1.00 90.56 90 ILE A N 1
ATOM 703 C CA . ILE A 1 90 ? 18.794 -13.687 -12.452 1.00 90.56 90 ILE A CA 1
ATOM 704 C C . ILE A 1 90 ? 19.622 -13.298 -11.221 1.00 90.56 90 ILE A C 1
ATOM 706 O O . ILE A 1 90 ? 19.242 -12.419 -10.453 1.00 90.56 90 ILE A O 1
ATOM 710 N N . SER A 1 91 ? 20.801 -13.903 -11.071 1.00 88.06 91 SER A N 1
ATOM 711 C CA . SER A 1 91 ? 21.736 -13.599 -9.976 1.00 88.06 91 SER A CA 1
ATOM 712 C C . SER A 1 91 ? 22.634 -12.384 -10.249 1.00 88.06 91 SER A C 1
ATOM 714 O O . SER A 1 91 ? 23.073 -11.713 -9.317 1.00 88.06 91 SER A O 1
ATOM 716 N N . SER A 1 92 ? 22.922 -12.078 -11.520 1.00 93.62 92 SER A N 1
ATOM 717 C CA . SER A 1 92 ? 23.795 -10.960 -11.896 1.00 93.62 92 SER A CA 1
ATOM 718 C C . SER A 1 92 ? 23.062 -9.622 -11.836 1.00 93.62 92 SER A C 1
ATOM 720 O O . SER A 1 92 ? 22.102 -9.394 -12.571 1.00 93.62 92 SER A O 1
ATOM 722 N N . ASN A 1 93 ? 23.585 -8.688 -11.038 1.00 88.12 93 ASN A N 1
ATOM 723 C CA . ASN A 1 93 ? 23.031 -7.339 -10.889 1.00 88.12 93 ASN A CA 1
ATOM 724 C C . ASN A 1 93 ? 22.929 -6.569 -12.217 1.00 88.12 93 ASN A C 1
ATOM 726 O O . ASN A 1 93 ? 21.991 -5.800 -12.415 1.00 88.12 93 ASN A O 1
ATOM 730 N N . ILE A 1 94 ? 23.878 -6.762 -13.139 1.00 90.00 94 ILE A N 1
ATOM 731 C CA . ILE A 1 94 ? 23.868 -6.076 -14.441 1.00 90.00 94 ILE A CA 1
ATOM 732 C C . ILE A 1 94 ? 22.776 -6.663 -15.338 1.00 90.00 94 ILE A C 1
ATOM 734 O O . ILE A 1 94 ? 22.029 -5.916 -15.967 1.00 90.00 94 ILE A O 1
ATOM 738 N N . ALA A 1 95 ? 22.665 -7.992 -15.382 1.00 89.62 95 ALA A N 1
ATOM 739 C CA . ALA A 1 95 ? 21.636 -8.663 -16.168 1.00 89.62 95 ALA A CA 1
ATOM 740 C C . ALA A 1 95 ? 20.232 -8.361 -15.619 1.00 89.62 95 ALA A C 1
ATOM 742 O O . ALA A 1 95 ? 19.343 -8.031 -16.398 1.00 89.62 95 ALA A O 1
ATOM 743 N N . ARG A 1 96 ? 20.072 -8.346 -14.289 1.00 90.06 96 ARG A N 1
ATOM 744 C CA . ARG A 1 96 ? 18.825 -7.968 -13.617 1.00 90.06 96 ARG A CA 1
ATOM 745 C C . ARG A 1 96 ? 18.414 -6.529 -13.939 1.00 90.06 96 ARG A C 1
ATOM 747 O O . ARG A 1 96 ? 17.279 -6.292 -14.321 1.00 90.06 96 ARG A O 1
ATOM 754 N N . LYS A 1 97 ? 19.339 -5.562 -13.878 1.00 90.38 97 LYS A N 1
ATOM 755 C CA . LYS A 1 97 ? 19.042 -4.170 -14.273 1.00 90.38 97 LYS A CA 1
ATOM 756 C C . LYS A 1 97 ? 18.597 -4.052 -15.734 1.00 90.38 97 LYS A C 1
ATOM 758 O O . LYS A 1 97 ? 17.769 -3.203 -16.054 1.00 90.38 97 LYS A O 1
ATOM 763 N N . ARG A 1 98 ? 19.153 -4.871 -16.635 1.00 90.75 98 ARG A N 1
ATOM 764 C CA . ARG A 1 98 ? 18.725 -4.892 -18.042 1.00 90.75 98 ARG A CA 1
ATOM 765 C C . ARG A 1 98 ? 17.328 -5.481 -18.203 1.00 90.75 98 ARG A C 1
ATOM 767 O O . ARG A 1 98 ? 16.541 -4.901 -18.944 1.00 90.75 98 ARG A O 1
ATOM 774 N N . SER A 1 99 ? 17.011 -6.573 -17.511 1.00 90.62 99 SER A N 1
ATOM 775 C CA . SER A 1 99 ? 15.680 -7.183 -17.581 1.00 90.62 99 SER A CA 1
ATOM 776 C C . SER A 1 99 ? 14.609 -6.304 -16.920 1.00 90.62 99 SER A C 1
ATOM 778 O O . SER A 1 99 ? 13.550 -6.104 -17.504 1.00 90.62 99 SER A O 1
ATOM 780 N N . GLU A 1 100 ? 14.921 -5.631 -15.805 1.00 91.31 100 GLU A N 1
ATOM 781 C CA . GLU A 1 100 ? 14.079 -4.565 -15.232 1.00 91.31 100 GLU A CA 1
ATOM 782 C C . GLU A 1 100 ? 13.822 -3.442 -16.257 1.00 91.31 100 GLU A C 1
ATOM 784 O O . GLU A 1 100 ? 12.701 -2.953 -16.396 1.00 91.31 100 GLU A O 1
ATOM 789 N N . GLY A 1 101 ? 14.833 -3.055 -17.041 1.00 90.69 101 GLY A N 1
ATOM 790 C CA . GLY A 1 101 ? 14.670 -2.088 -18.130 1.00 90.69 101 GLY A CA 1
ATOM 791 C C . GLY A 1 101 ? 13.728 -2.563 -19.245 1.00 90.69 101 GLY A C 1
ATOM 792 O O . GLY A 1 101 ? 12.961 -1.758 -19.778 1.00 90.69 101 GLY A O 1
ATOM 793 N N . LEU A 1 102 ? 13.748 -3.858 -19.579 1.00 89.81 102 LEU A N 1
ATOM 794 C CA . LEU A 1 102 ? 12.824 -4.456 -20.550 1.00 89.81 102 LEU A CA 1
ATOM 795 C C . LEU A 1 102 ? 11.388 -4.474 -20.021 1.00 89.81 102 LEU A C 1
ATOM 797 O O . LEU A 1 102 ? 10.485 -4.036 -20.729 1.00 89.81 102 LEU A O 1
ATOM 801 N N . ILE A 1 103 ? 11.181 -4.874 -18.765 1.00 90.06 103 ILE A N 1
ATOM 802 C CA . ILE A 1 103 ? 9.857 -4.849 -18.123 1.00 90.06 103 ILE A CA 1
ATOM 803 C C . ILE A 1 103 ? 9.314 -3.417 -18.066 1.00 90.06 103 ILE A C 1
ATOM 805 O O . ILE A 1 103 ? 8.167 -3.180 -18.436 1.00 90.06 103 ILE A O 1
ATOM 809 N N . THR A 1 104 ? 10.156 -2.440 -17.709 1.00 90.69 104 THR A N 1
ATOM 810 C CA . THR A 1 104 ? 9.779 -1.014 -17.717 1.00 90.69 104 THR A CA 1
ATOM 811 C C . THR A 1 104 ? 9.325 -0.571 -19.114 1.00 90.69 104 THR A C 1
ATOM 813 O O . THR A 1 104 ? 8.388 0.215 -19.256 1.00 90.69 104 THR A O 1
ATOM 816 N N . LYS A 1 105 ? 9.976 -1.073 -20.173 1.00 89.00 105 LYS A N 1
ATOM 817 C CA . LYS A 1 105 ? 9.591 -0.793 -21.562 1.00 89.00 105 LYS A CA 1
ATOM 818 C C . LYS A 1 105 ? 8.246 -1.429 -21.920 1.00 89.00 105 LYS A C 1
ATOM 820 O O . LYS A 1 105 ? 7.464 -0.771 -22.599 1.00 89.00 105 LYS A O 1
ATOM 825 N N . TYR A 1 106 ? 7.976 -2.655 -21.469 1.00 89.06 106 TYR A N 1
ATOM 826 C CA . TYR A 1 106 ? 6.682 -3.312 -21.678 1.00 89.06 106 TYR A CA 1
ATOM 827 C C . TYR A 1 106 ? 5.552 -2.589 -20.946 1.00 89.06 106 TYR A C 1
ATOM 829 O O . TYR A 1 106 ? 4.556 -2.263 -21.576 1.00 89.06 106 TYR A O 1
ATOM 837 N N . LEU A 1 107 ? 5.743 -2.225 -19.675 1.00 86.38 107 LEU A N 1
ATOM 838 C CA . LEU A 1 107 ? 4.751 -1.477 -18.891 1.00 86.38 107 LEU A CA 1
ATOM 839 C C . LEU A 1 107 ? 4.403 -0.122 -19.511 1.00 86.38 107 LEU A C 1
ATOM 841 O O . LEU A 1 107 ? 3.251 0.284 -19.501 1.00 86.38 107 LEU A O 1
ATOM 845 N N . ARG A 1 108 ? 5.386 0.564 -20.102 1.00 86.00 108 ARG A N 1
ATOM 846 C CA . ARG A 1 108 ? 5.144 1.802 -20.856 1.00 86.00 108 ARG A CA 1
ATOM 847 C C . ARG A 1 108 ? 4.377 1.589 -22.161 1.00 86.00 108 ARG A C 1
ATOM 849 O O . ARG A 1 108 ? 3.868 2.564 -22.712 1.00 86.00 108 ARG A O 1
ATOM 856 N N . GLY A 1 109 ? 4.430 0.380 -22.711 1.00 82.19 109 GLY A N 1
ATOM 857 C CA . GLY A 1 109 ? 3.794 -0.004 -23.967 1.00 82.19 109 GLY A CA 1
ATOM 858 C C . GLY A 1 109 ? 2.345 -0.455 -23.810 1.00 82.19 109 GLY A C 1
ATOM 859 O O . GLY A 1 109 ? 1.644 -0.443 -24.812 1.00 82.19 109 GLY A O 1
ATOM 860 N N . LEU A 1 110 ? 1.929 -0.816 -22.595 1.00 83.19 110 LEU A N 1
ATOM 861 C CA . LEU A 1 110 ? 0.549 -1.166 -22.269 1.00 83.19 110 LEU A CA 1
ATOM 862 C C . LEU A 1 110 ? -0.370 0.060 -22.270 1.00 83.19 110 LEU A C 1
ATOM 864 O O . LEU A 1 110 ? 0.091 1.196 -22.079 1.00 83.19 110 LEU A O 1
ATOM 868 N N . ASP A 1 111 ? -1.657 -0.223 -22.444 1.00 78.38 111 ASP A N 1
ATOM 869 C CA . ASP A 1 111 ? -2.737 0.746 -22.310 1.00 78.38 111 ASP A CA 1
ATOM 870 C C . ASP A 1 111 ? -3.077 0.989 -20.837 1.00 78.38 111 ASP A C 1
ATOM 872 O O . ASP A 1 111 ? -2.697 0.240 -19.927 1.00 78.38 111 ASP A O 1
ATOM 876 N N . ASP A 1 112 ? -3.776 2.088 -20.588 1.00 73.50 112 ASP A N 1
ATOM 877 C CA . ASP A 1 112 ? -3.962 2.608 -19.240 1.00 73.50 112 ASP A CA 1
ATOM 878 C C . ASP A 1 112 ? -4.801 1.683 -18.365 1.00 73.50 112 ASP A C 1
ATOM 880 O O . ASP A 1 112 ? -4.431 1.429 -17.213 1.00 73.50 112 ASP A O 1
ATOM 884 N N . ASP A 1 113 ? -5.806 1.065 -18.974 1.00 72.19 113 ASP A N 1
ATOM 885 C CA . ASP A 1 113 ? -6.698 0.079 -18.370 1.00 72.19 113 ASP A CA 1
ATOM 886 C C . ASP A 1 113 ? -5.973 -1.200 -17.926 1.00 72.19 113 ASP A C 1
ATOM 888 O O . ASP A 1 113 ? -6.395 -1.866 -16.982 1.00 72.19 113 ASP A O 1
ATOM 892 N N . GLU A 1 114 ? -4.854 -1.546 -18.569 1.00 78.06 114 GLU A N 1
ATOM 893 C CA . GLU A 1 114 ? -4.060 -2.729 -18.220 1.00 78.06 114 GLU A CA 1
ATOM 894 C C . GLU A 1 114 ? -3.002 -2.419 -17.157 1.00 78.06 114 GLU A C 1
ATOM 896 O O . GLU A 1 114 ? -2.662 -3.271 -16.331 1.00 78.06 114 GLU A O 1
ATOM 901 N N . VAL A 1 115 ? -2.466 -1.197 -17.161 1.00 81.06 115 VAL A N 1
ATOM 902 C CA . VAL A 1 115 ? -1.441 -0.762 -16.205 1.00 81.06 115 VAL A CA 1
ATOM 903 C C . VAL A 1 115 ? -2.056 -0.424 -14.853 1.00 81.06 115 VAL A C 1
ATOM 905 O O . VAL A 1 115 ? -1.492 -0.802 -13.824 1.00 81.06 115 VAL A O 1
ATOM 908 N N . LEU A 1 116 ? -3.188 0.282 -14.833 1.00 78.94 116 LEU A N 1
ATOM 909 C CA . LEU A 1 116 ? -3.804 0.804 -13.612 1.00 78.94 116 LEU A CA 1
ATOM 910 C C . LEU A 1 116 ? -4.084 -0.291 -12.557 1.00 78.94 116 LEU A C 1
ATOM 912 O O . LEU A 1 116 ? -3.719 -0.091 -11.392 1.00 78.94 116 LEU A O 1
ATOM 916 N N . PRO A 1 117 ? -4.614 -1.480 -12.914 1.00 78.94 117 PRO A N 1
ATOM 917 C CA . PRO A 1 117 ? -4.786 -2.585 -11.970 1.00 78.94 117 PRO A CA 1
ATOM 918 C C . PRO A 1 117 ? -3.466 -3.071 -11.359 1.00 78.94 117 PRO A C 1
ATOM 920 O O . PRO A 1 117 ? -3.423 -3.430 -10.181 1.00 78.94 117 PRO A O 1
ATOM 923 N N . ILE A 1 118 ? -2.374 -3.052 -12.131 1.00 84.69 118 ILE A N 1
ATOM 924 C CA . ILE A 1 118 ? -1.040 -3.448 -11.664 1.00 84.69 118 ILE A CA 1
ATOM 925 C C . ILE A 1 118 ? -0.528 -2.439 -10.633 1.00 84.69 118 ILE A C 1
ATOM 927 O O . ILE A 1 118 ? -0.040 -2.852 -9.579 1.00 84.69 118 ILE A O 1
ATOM 931 N N . GLN A 1 119 ? -0.653 -1.134 -10.905 1.00 83.12 119 GLN A N 1
ATOM 932 C CA . GLN A 1 119 ? -0.196 -0.092 -9.974 1.00 83.12 119 GLN A CA 1
ATOM 933 C C . GLN A 1 119 ? -0.968 -0.168 -8.659 1.00 83.12 119 GLN A C 1
ATOM 935 O O . GLN A 1 119 ? -0.353 -0.286 -7.600 1.00 83.12 119 GLN A O 1
ATOM 940 N N . ARG A 1 120 ? -2.304 -0.230 -8.731 1.00 76.69 120 ARG A N 1
ATOM 941 C CA . ARG A 1 120 ? -3.173 -0.350 -7.551 1.00 76.69 120 ARG A CA 1
ATOM 942 C C . ARG A 1 120 ? -2.844 -1.589 -6.724 1.00 76.69 120 ARG A C 1
ATOM 944 O O . ARG A 1 120 ? -2.725 -1.512 -5.504 1.00 76.69 120 ARG A O 1
ATOM 951 N N . ALA A 1 121 ? -2.632 -2.737 -7.368 1.00 78.81 121 ALA A N 1
ATOM 952 C CA . ALA A 1 121 ? -2.275 -3.962 -6.658 1.00 78.81 121 ALA A CA 1
ATOM 953 C C . ALA A 1 121 ? -0.918 -3.850 -5.937 1.00 78.81 121 ALA A C 1
ATOM 955 O O . ALA A 1 121 ? -0.758 -4.370 -4.829 1.00 78.81 121 ALA A O 1
ATOM 956 N N . VAL A 1 122 ? 0.053 -3.161 -6.543 1.00 81.75 122 VAL A N 1
ATOM 957 C CA . VAL A 1 122 ? 1.360 -2.892 -5.931 1.00 81.75 122 VAL A CA 1
ATOM 958 C C . VAL A 1 122 ? 1.237 -1.918 -4.758 1.00 81.75 122 VAL A C 1
ATOM 960 O O . VAL A 1 122 ? 1.783 -2.195 -3.688 1.00 81.75 122 VAL A O 1
ATOM 963 N N . GLU A 1 123 ? 0.498 -0.823 -4.918 1.00 77.19 123 GLU A N 1
ATOM 964 C CA . GLU A 1 123 ? 0.250 0.168 -3.864 1.00 77.19 123 GLU A CA 1
ATOM 965 C C . GLU A 1 123 ? -0.471 -0.448 -2.664 1.00 77.19 123 GLU A C 1
ATOM 967 O O . GLU A 1 123 ? -0.046 -0.265 -1.522 1.00 77.19 123 GLU A O 1
ATOM 972 N N . ASN A 1 124 ? -1.485 -1.278 -2.907 1.00 67.44 124 ASN A N 1
ATOM 973 C CA . ASN A 1 124 ? -2.173 -2.036 -1.863 1.00 67.44 124 ASN A CA 1
ATOM 974 C C . ASN A 1 124 ? -1.198 -2.947 -1.102 1.00 67.44 124 ASN A C 1
ATOM 976 O O . ASN A 1 124 ? -1.231 -3.057 0.131 1.00 67.44 124 ASN A O 1
ATOM 980 N N . LEU A 1 125 ? -0.262 -3.579 -1.809 1.00 71.44 125 LEU A N 1
ATOM 981 C CA . LEU A 1 125 ? 0.734 -4.417 -1.156 1.00 71.44 125 LEU A CA 1
ATOM 982 C C . LEU A 1 125 ? 1.707 -3.599 -0.292 1.00 71.44 125 LEU A C 1
ATOM 984 O O . LEU A 1 125 ? 2.028 -4.016 0.823 1.00 71.44 125 LEU A O 1
ATOM 988 N N . GLN A 1 126 ? 2.146 -2.436 -0.777 1.00 67.88 126 GLN A N 1
ATOM 989 C CA . GLN A 1 126 ? 3.042 -1.529 -0.053 1.00 67.88 126 GLN A CA 1
ATOM 990 C C . GLN A 1 126 ? 2.380 -0.910 1.182 1.00 67.88 126 GLN A C 1
ATOM 992 O O . GLN A 1 126 ? 3.000 -0.839 2.244 1.00 67.88 126 GLN A O 1
ATOM 997 N N . SER A 1 127 ? 1.105 -0.542 1.070 1.00 65.19 127 SER A N 1
ATOM 998 C CA . SER A 1 127 ? 0.291 -0.001 2.162 1.00 65.19 127 SER A CA 1
ATOM 999 C C . SER A 1 127 ? -0.062 -1.054 3.224 1.00 65.19 127 SER A C 1
ATOM 1001 O O . SER A 1 127 ?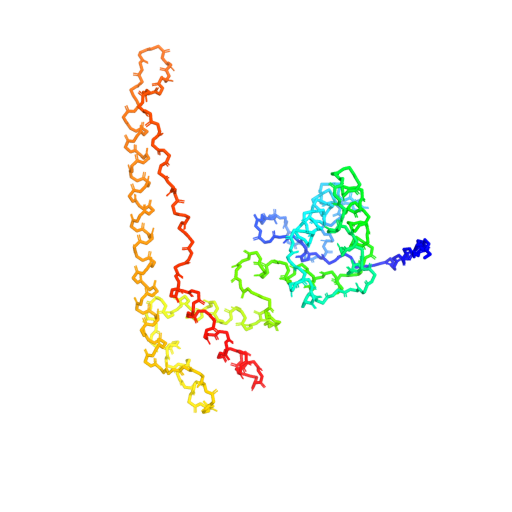 -0.673 -0.741 4.245 1.00 65.19 127 SER A O 1
ATOM 1003 N N . GLY A 1 128 ? 0.339 -2.319 3.030 1.00 55.16 128 GLY A N 1
ATOM 1004 C CA . GLY A 1 128 ? 0.063 -3.411 3.967 1.00 55.16 128 GLY A CA 1
ATOM 1005 C C . GLY A 1 128 ? -1.409 -3.825 3.991 1.00 55.16 128 GLY A C 1
ATOM 1006 O O . GLY A 1 128 ? -1.834 -4.532 4.906 1.00 55.16 128 GLY A O 1
ATOM 1007 N N . VAL A 1 129 ? -2.166 -3.396 2.978 1.00 52.75 129 VAL A N 1
ATOM 1008 C CA . VAL A 1 129 ? -3.579 -3.703 2.744 1.00 52.75 129 VAL A CA 1
ATOM 1009 C C . VAL A 1 129 ? -3.729 -5.181 2.363 1.00 52.75 129 VAL A C 1
ATOM 1011 O O . VAL A 1 129 ? -4.704 -5.826 2.739 1.00 52.75 129 VAL A O 1
ATOM 1014 N N . GLY A 1 130 ? -2.687 -5.778 1.784 1.00 55.25 130 GLY A N 1
ATOM 1015 C CA . GLY A 1 130 ? -2.692 -7.169 1.356 1.00 55.25 130 GLY A CA 1
ATOM 1016 C C . GLY A 1 130 ? -3.272 -7.312 -0.046 1.00 55.25 130 GLY A C 1
ATOM 1017 O O . GLY A 1 130 ? -3.845 -6.391 -0.609 1.00 55.25 130 GLY A O 1
ATOM 1018 N N . LEU A 1 131 ? -3.062 -8.488 -0.629 1.00 52.53 131 LEU A N 1
ATOM 1019 C CA . LEU A 1 131 ? -3.410 -8.788 -2.013 1.00 52.53 131 LEU A CA 1
ATOM 1020 C C . LEU A 1 131 ? -4.785 -9.467 -2.093 1.00 52.53 131 LEU A C 1
ATOM 1022 O O . LEU A 1 131 ? -4.889 -10.615 -2.535 1.00 52.53 131 LEU A O 1
ATOM 1026 N N . LEU A 1 132 ? -5.804 -8.816 -1.534 1.00 47.81 132 LEU A N 1
ATOM 1027 C CA . LEU A 1 132 ? -7.197 -9.128 -1.841 1.00 47.81 132 LEU A CA 1
ATOM 1028 C C . LEU A 1 132 ? -7.672 -8.082 -2.848 1.00 47.81 132 LEU A C 1
ATOM 1030 O O . LEU A 1 132 ? -7.339 -6.907 -2.726 1.00 47.81 132 LEU A O 1
ATOM 1034 N N . SER A 1 133 ? -8.389 -8.546 -3.865 1.00 50.81 133 SER A N 1
ATOM 1035 C CA . SER A 1 133 ? -9.001 -7.780 -4.952 1.00 50.81 133 SER A CA 1
ATOM 1036 C C . SER A 1 133 ? -10.182 -6.946 -4.451 1.00 50.81 133 SER A C 1
ATOM 1038 O O . SER A 1 133 ? -11.301 -7.085 -4.939 1.00 50.81 133 SER A O 1
ATOM 1040 N N . VAL A 1 134 ? -9.953 -6.156 -3.410 1.00 55.59 134 VAL A N 1
ATOM 1041 C CA . VAL A 1 134 ? -10.968 -5.300 -2.817 1.00 55.59 134 VAL A CA 1
ATOM 1042 C C . VAL A 1 134 ? -11.165 -4.115 -3.758 1.00 55.59 134 VAL A C 1
ATOM 1044 O O . VAL A 1 134 ? -10.187 -3.495 -4.185 1.00 55.59 134 VAL A O 1
ATOM 1047 N N . THR A 1 135 ? -12.410 -3.842 -4.148 1.00 61.88 135 THR A N 1
ATOM 1048 C CA . THR A 1 135 ? -12.738 -2.671 -4.969 1.00 61.88 135 THR A CA 1
ATOM 1049 C C . THR A 1 135 ? -12.349 -1.391 -4.217 1.00 61.88 135 THR A C 1
ATOM 1051 O O . THR A 1 135 ? -12.382 -1.377 -2.983 1.00 61.88 135 THR A O 1
ATOM 1054 N N . PRO A 1 136 ? -11.945 -0.313 -4.917 1.00 66.69 136 PRO A N 1
ATOM 1055 C CA . PRO A 1 136 ? -11.511 0.924 -4.259 1.00 66.69 136 PRO A CA 1
ATOM 1056 C C . PRO A 1 136 ? -12.581 1.482 -3.305 1.00 66.69 136 PRO A C 1
ATOM 1058 O O . PRO A 1 136 ? -12.256 1.850 -2.181 1.00 66.69 136 PRO A O 1
ATOM 1061 N N . GLU A 1 137 ? -13.858 1.406 -3.689 1.00 69.62 137 GLU A N 1
ATOM 1062 C CA . GLU A 1 137 ? -15.014 1.810 -2.871 1.00 69.62 137 GLU A CA 1
ATOM 1063 C C . GLU A 1 137 ? -15.067 1.093 -1.512 1.00 69.62 137 GLU A C 1
ATOM 1065 O O . GLU A 1 137 ? -15.324 1.695 -0.470 1.00 69.62 137 GLU A O 1
ATOM 1070 N N . VAL A 1 138 ? -14.772 -0.208 -1.501 1.00 76.38 138 VAL A N 1
ATOM 1071 C CA . VAL A 1 138 ? -14.790 -1.034 -0.289 1.00 76.38 138 VAL A CA 1
ATOM 1072 C C . VAL A 1 138 ? -13.618 -0.689 0.634 1.00 76.38 138 VAL A C 1
ATOM 1074 O O . VAL A 1 138 ? -13.774 -0.700 1.857 1.00 76.38 138 VAL A O 1
ATOM 1077 N N . GLU A 1 139 ? -12.452 -0.351 0.079 1.00 68.81 139 GLU A N 1
ATOM 1078 C CA . GLU A 1 139 ? -11.303 0.119 0.865 1.00 68.81 139 GLU A CA 1
ATOM 1079 C C . GLU A 1 139 ? -11.546 1.506 1.462 1.00 68.81 139 GLU A C 1
ATOM 1081 O O . GLU A 1 139 ? -11.236 1.729 2.637 1.00 68.81 139 GLU A O 1
ATOM 1086 N N . GLU A 1 140 ? -12.119 2.428 0.688 1.00 78.12 140 GLU A N 1
ATOM 1087 C CA . GLU A 1 140 ? -12.481 3.767 1.156 1.00 78.12 140 GLU A CA 1
ATOM 1088 C C . GLU A 1 140 ? -13.511 3.686 2.283 1.00 78.12 140 GLU A C 1
ATOM 1090 O O . GLU A 1 140 ? -13.298 4.257 3.358 1.00 78.12 140 GLU A O 1
ATOM 1095 N N . ALA A 1 141 ? -14.565 2.887 2.101 1.00 81.44 141 ALA A N 1
ATOM 1096 C CA . ALA A 1 141 ? -15.567 2.633 3.128 1.00 81.44 141 ALA A CA 1
ATOM 1097 C C . ALA A 1 141 ? -14.951 2.014 4.391 1.00 81.44 141 ALA A C 1
ATOM 1099 O O . ALA A 1 141 ? -15.161 2.517 5.496 1.00 81.44 141 ALA A O 1
ATOM 1100 N N . ALA A 1 142 ? -14.125 0.970 4.255 1.00 84.56 142 ALA A N 1
ATOM 1101 C CA . ALA A 1 142 ? -13.482 0.320 5.396 1.00 84.56 142 ALA A CA 1
ATOM 1102 C C . ALA A 1 142 ? -12.514 1.256 6.142 1.00 84.56 142 ALA A C 1
ATOM 1104 O O . ALA A 1 142 ? -12.442 1.226 7.376 1.00 84.56 142 ALA A O 1
ATOM 1105 N N . THR A 1 143 ? -11.778 2.101 5.417 1.00 83.44 143 THR A N 1
ATOM 1106 C CA . THR A 1 143 ? -10.842 3.073 5.998 1.00 83.44 143 THR A CA 1
ATOM 1107 C C . THR A 1 143 ? -11.591 4.185 6.722 1.00 83.44 143 THR A C 1
ATOM 1109 O O . THR A 1 143 ? -11.252 4.493 7.870 1.00 83.44 143 THR A O 1
ATOM 1112 N N . ARG A 1 144 ? -12.658 4.711 6.108 1.00 85.31 144 ARG A N 1
ATOM 1113 C CA . ARG A 1 144 ? -13.564 5.691 6.715 1.00 85.31 144 ARG A CA 1
ATOM 1114 C C . ARG A 1 144 ? -14.202 5.137 7.985 1.00 85.31 144 ARG A C 1
ATOM 1116 O O . ARG A 1 144 ? -14.121 5.771 9.035 1.00 85.31 144 ARG A O 1
ATOM 1123 N N . TRP A 1 145 ? -14.771 3.931 7.935 1.00 89.06 145 TRP A N 1
ATOM 1124 C CA . TRP A 1 145 ? -15.369 3.291 9.109 1.00 89.06 145 TRP A CA 1
ATOM 1125 C C . TRP A 1 145 ? -14.355 3.071 10.223 1.00 89.06 145 TRP A C 1
ATOM 1127 O O . TRP A 1 145 ? -14.668 3.316 11.383 1.00 89.06 145 TRP A O 1
ATOM 1137 N N . ARG A 1 146 ? -13.120 2.667 9.902 1.00 88.88 146 ARG A N 1
ATOM 1138 C CA . ARG A 1 146 ? -12.054 2.535 10.904 1.00 88.88 146 ARG A CA 1
ATOM 1139 C C . ARG A 1 146 ? -11.803 3.865 11.617 1.00 88.88 146 ARG A C 1
ATOM 1141 O O . ARG A 1 146 ? -11.654 3.874 12.835 1.00 88.88 146 ARG A O 1
ATOM 1148 N N . GLU A 1 147 ? -11.701 4.963 10.878 1.00 85.56 147 GLU A N 1
ATOM 1149 C CA . GLU A 1 147 ? -11.417 6.279 11.457 1.00 85.56 147 GLU A CA 1
ATOM 1150 C C . GLU A 1 147 ? -12.550 6.774 12.347 1.00 85.56 147 GLU A C 1
ATOM 1152 O O . GLU A 1 147 ? -12.287 7.181 13.477 1.00 85.56 147 GLU A O 1
ATOM 1157 N N . LEU A 1 148 ? -13.794 6.641 11.887 1.00 86.62 148 LEU A N 1
ATOM 1158 C CA . LEU A 1 148 ? -14.986 7.017 12.647 1.00 86.62 148 LEU A CA 1
ATOM 1159 C C . LEU A 1 148 ? -15.164 6.149 13.901 1.00 86.62 148 LEU A C 1
ATOM 1161 O O . LEU A 1 148 ? -15.387 6.671 14.993 1.00 86.62 148 LEU A O 1
ATOM 1165 N N . LEU A 1 149 ? -14.952 4.834 13.791 1.00 87.06 149 LEU A N 1
ATOM 1166 C CA . LEU A 1 149 ? -14.987 3.925 14.940 1.00 87.06 149 LEU A CA 1
ATOM 1167 C C . LEU A 1 149 ? -13.891 4.248 15.958 1.00 87.06 149 LEU A C 1
ATOM 1169 O O . LEU A 1 149 ? -14.149 4.247 17.160 1.00 87.06 149 LEU A O 1
ATOM 1173 N N . MET A 1 150 ? -12.673 4.557 15.504 1.00 84.00 150 MET A N 1
ATOM 1174 C CA . MET A 1 150 ? -11.599 4.984 16.406 1.00 84.00 150 MET A CA 1
ATOM 1175 C C . MET A 1 150 ? -11.845 6.374 17.011 1.00 84.00 150 MET A C 1
ATOM 1177 O O . MET A 1 150 ? -11.327 6.648 18.091 1.00 84.00 150 MET A O 1
ATOM 1181 N N . ALA A 1 151 ? -12.625 7.234 16.352 1.00 85.88 151 ALA A N 1
ATOM 1182 C CA . ALA A 1 151 ? -13.086 8.510 16.896 1.00 85.88 151 ALA A CA 1
ATOM 1183 C C . ALA A 1 151 ? -14.251 8.356 17.896 1.00 85.88 151 ALA A C 1
ATOM 1185 O O . ALA A 1 151 ? -14.614 9.324 18.560 1.00 85.88 151 ALA A O 1
ATOM 1186 N N . GLY A 1 152 ? -14.803 7.146 18.046 1.00 83.19 152 GLY A N 1
ATOM 1187 C CA . GLY A 1 152 ? -15.901 6.856 18.968 1.00 83.19 152 GLY A CA 1
ATOM 1188 C C . GLY A 1 152 ? -17.287 7.188 18.414 1.00 83.19 152 GLY A C 1
ATOM 1189 O O . GLY A 1 152 ? -18.220 7.359 19.200 1.00 83.19 152 GLY A O 1
ATOM 1190 N N . ASP A 1 153 ? -17.434 7.283 17.091 1.00 86.19 153 ASP A N 1
ATOM 1191 C CA . ASP A 1 153 ? -18.727 7.542 16.468 1.00 86.19 153 ASP A CA 1
ATOM 1192 C C . ASP A 1 153 ? -19.685 6.347 16.628 1.00 86.19 153 ASP A C 1
ATOM 1194 O O . ASP A 1 153 ? -19.456 5.245 16.114 1.00 86.19 153 ASP A O 1
ATOM 1198 N N . LYS A 1 154 ? -20.781 6.583 17.355 1.00 82.69 154 LYS A N 1
ATOM 1199 C CA . LYS A 1 154 ? -21.809 5.576 17.657 1.00 82.69 154 LYS A CA 1
ATOM 1200 C C . LYS A 1 154 ? -22.735 5.315 16.471 1.00 82.69 154 LYS A C 1
ATOM 1202 O O . LYS A 1 154 ? -23.317 4.231 16.394 1.00 82.69 154 LYS A O 1
ATOM 1207 N N . GLU A 1 155 ? -22.875 6.278 15.564 1.00 83.75 155 GLU A N 1
ATOM 1208 C CA . GLU A 1 155 ? -23.733 6.151 14.387 1.00 83.75 155 GLU A CA 1
ATOM 1209 C C . GLU A 1 155 ? -23.120 5.157 13.396 1.00 83.75 155 GLU A C 1
ATOM 1211 O O . GLU A 1 155 ? -23.738 4.139 13.079 1.00 83.75 155 GLU A O 1
ATOM 1216 N N . THR A 1 156 ? -21.845 5.350 13.039 1.00 83.56 156 THR A N 1
ATOM 1217 C CA . THR A 1 156 ? -21.087 4.387 12.223 1.00 83.56 156 THR A CA 1
ATOM 1218 C C . THR A 1 156 ? -21.033 3.006 12.875 1.00 83.56 156 THR A C 1
ATOM 1220 O O . THR A 1 156 ? -21.169 1.991 12.193 1.00 83.56 156 THR A O 1
ATOM 1223 N N . GLN A 1 157 ? -20.872 2.938 14.201 1.00 83.94 157 GLN A N 1
ATOM 1224 C CA . GLN A 1 157 ? -20.887 1.663 14.919 1.00 83.94 157 GLN A CA 1
ATOM 1225 C C . GLN A 1 157 ? -22.219 0.921 14.757 1.00 83.94 157 GLN A C 1
ATOM 1227 O O . GLN A 1 157 ? -22.219 -0.290 14.530 1.00 83.94 157 GLN A O 1
ATOM 1232 N N . SER A 1 158 ? -23.338 1.639 14.845 1.00 83.75 158 SER A N 1
ATOM 1233 C CA . SER A 1 158 ? -24.675 1.063 14.686 1.00 83.75 158 SER A CA 1
ATOM 1234 C C . SER A 1 158 ? -24.903 0.595 13.249 1.00 83.75 158 SER A C 1
ATOM 1236 O O . SER A 1 158 ? -25.280 -0.557 13.050 1.00 83.75 158 SER A O 1
ATOM 1238 N N . ALA A 1 159 ? -24.545 1.414 12.254 1.00 84.75 159 ALA A N 1
ATOM 1239 C CA . ALA A 1 159 ? -24.662 1.068 10.837 1.00 84.75 159 ALA A CA 1
ATOM 1240 C C . ALA A 1 159 ? -23.856 -0.193 10.468 1.00 84.75 159 ALA A C 1
ATOM 1242 O O . ALA A 1 159 ? -24.378 -1.118 9.843 1.00 84.75 159 ALA A O 1
ATOM 1243 N N . VAL A 1 160 ? -22.598 -0.284 10.918 1.00 83.88 160 VAL A N 1
ATOM 1244 C CA . VAL A 1 160 ? -21.751 -1.470 10.697 1.00 83.88 160 VAL A CA 1
ATOM 1245 C C . VAL A 1 160 ? -22.349 -2.706 11.378 1.00 83.88 160 VAL A C 1
ATOM 1247 O O . VAL A 1 160 ? -22.329 -3.799 10.809 1.00 83.88 160 VAL A O 1
ATOM 1250 N N . PHE A 1 161 ? -22.907 -2.562 12.583 1.00 85.31 161 PHE A N 1
ATOM 1251 C CA . PHE A 1 161 ? -23.534 -3.670 13.305 1.00 85.31 161 PHE A CA 1
ATOM 1252 C C . PHE A 1 161 ? -24.855 -4.135 12.690 1.00 85.31 161 PHE A C 1
ATOM 1254 O O . PHE A 1 161 ? -25.104 -5.345 12.684 1.00 85.31 161 PHE A O 1
ATOM 1261 N N . GLU A 1 162 ? -25.674 -3.229 12.159 1.00 85.62 162 GLU A N 1
ATOM 1262 C CA . GLU A 1 162 ? -26.887 -3.554 11.402 1.00 85.62 162 GLU A CA 1
ATOM 1263 C C . GLU A 1 162 ? -26.551 -4.353 10.143 1.00 85.62 162 GLU A C 1
ATOM 1265 O O . GLU A 1 162 ? -27.111 -5.429 9.935 1.00 85.62 162 GLU A O 1
ATOM 1270 N N . LEU A 1 163 ? -25.556 -3.906 9.371 1.00 81.88 163 LEU A N 1
ATOM 1271 C CA . LEU A 1 163 ? -25.007 -4.645 8.228 1.00 81.88 163 LEU A CA 1
ATOM 1272 C C . LEU A 1 163 ? -24.542 -6.049 8.624 1.00 81.88 163 LEU A C 1
ATOM 1274 O O . LEU A 1 163 ? -24.824 -7.026 7.930 1.00 81.88 163 LEU A O 1
ATOM 1278 N N . MET A 1 164 ? -23.896 -6.167 9.786 1.00 80.38 164 MET A N 1
ATOM 1279 C CA . MET A 1 164 ? -23.477 -7.453 10.335 1.00 80.38 164 MET A CA 1
ATOM 1280 C C . MET A 1 164 ? -24.663 -8.364 10.698 1.00 80.38 164 MET A C 1
ATOM 1282 O O . MET A 1 164 ? -24.505 -9.577 10.664 1.00 80.38 164 MET A O 1
ATOM 1286 N N . GLN A 1 165 ? -25.838 -7.813 11.030 1.00 79.81 165 GLN A N 1
ATOM 1287 C CA . GLN A 1 165 ? -27.047 -8.591 11.349 1.00 79.81 165 GLN A CA 1
ATOM 1288 C C . GLN A 1 165 ? -27.715 -9.190 10.112 1.00 79.81 165 GLN A C 1
ATOM 1290 O O . GLN A 1 165 ? -28.424 -10.185 10.210 1.00 79.81 165 GLN A O 1
ATOM 1295 N N . GLN A 1 166 ? -27.508 -8.578 8.947 1.00 74.25 166 GLN A N 1
ATOM 1296 C CA . GLN A 1 166 ? -28.128 -8.997 7.691 1.00 74.25 166 GLN A CA 1
ATOM 1297 C C . GLN A 1 166 ? -27.454 -10.224 7.057 1.00 74.25 166 GLN A C 1
ATOM 1299 O O . GLN A 1 166 ? -27.840 -10.645 5.964 1.00 74.25 166 GLN A O 1
ATOM 1304 N N . SER A 1 167 ? -26.411 -10.776 7.675 1.00 65.88 167 SER A N 1
ATOM 1305 C CA . SER A 1 167 ? -25.760 -12.003 7.219 1.00 65.88 167 SER A CA 1
ATOM 1306 C C . SER A 1 167 ? -25.212 -12.784 8.403 1.00 65.88 167 SER A C 1
ATOM 1308 O O . SER A 1 167 ? -24.497 -12.233 9.227 1.00 65.88 167 SER A O 1
ATOM 1310 N N . ASP A 1 168 ? -25.504 -14.079 8.457 1.00 62.34 168 ASP A N 1
ATOM 1311 C CA . ASP A 1 168 ? -25.237 -14.916 9.636 1.00 62.34 168 ASP A CA 1
ATOM 1312 C C . ASP A 1 168 ? -23.922 -15.722 9.542 1.00 62.34 168 ASP A C 1
ATOM 1314 O O . ASP A 1 168 ? -23.645 -16.596 10.358 1.00 62.34 168 ASP A O 1
ATOM 1318 N N . SER A 1 169 ? -23.079 -15.453 8.538 1.00 66.12 169 SER A N 1
ATOM 1319 C CA . SER A 1 169 ? -21.884 -16.255 8.225 1.00 66.12 169 SER A CA 1
ATOM 1320 C C . SER A 1 169 ? -20.553 -15.550 8.525 1.00 66.12 169 SER A C 1
ATOM 1322 O O . SER A 1 169 ? -19.589 -15.679 7.763 1.00 66.12 169 SER A O 1
ATOM 1324 N N . TRP A 1 170 ? -20.474 -14.778 9.612 1.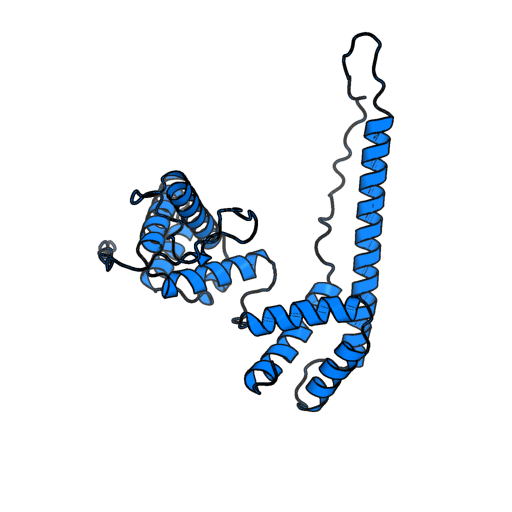00 74.81 170 TRP A N 1
ATOM 1325 C CA . TRP A 1 170 ? -19.239 -14.089 10.002 1.00 74.81 170 TRP A CA 1
ATOM 1326 C C . TRP A 1 170 ? -18.311 -14.987 10.822 1.00 74.81 170 TRP A C 1
ATOM 1328 O O . TRP A 1 170 ? -18.740 -15.768 11.664 1.00 74.81 170 TRP A O 1
ATOM 1338 N N . LYS A 1 171 ? -16.998 -14.834 10.618 1.00 73.62 171 LYS A N 1
ATOM 1339 C CA . LYS A 1 171 ? -15.962 -15.523 11.414 1.00 73.62 171 LYS A CA 1
ATOM 1340 C C . LYS A 1 171 ? -15.621 -14.808 12.727 1.00 73.62 171 LYS A C 1
ATOM 1342 O O . LYS A 1 171 ? -14.665 -15.201 13.386 1.00 73.62 171 LYS A O 1
ATOM 1347 N N . PHE A 1 172 ? -16.322 -13.722 13.037 1.00 79.38 172 PHE A N 1
ATOM 1348 C CA . PHE A 1 172 ? -16.060 -12.848 14.174 1.00 79.38 172 PHE A CA 1
ATOM 1349 C C . PHE A 1 172 ? -17.372 -12.255 14.701 1.00 79.38 172 PHE A C 1
ATOM 1351 O O . PHE A 1 172 ? -18.364 -12.183 13.974 1.00 79.38 172 PHE A O 1
ATOM 1358 N N . THR A 1 173 ? -17.381 -11.833 15.964 1.00 84.62 173 THR A N 1
ATOM 1359 C CA . THR A 1 173 ? -18.580 -11.332 16.660 1.00 84.62 173 THR A CA 1
ATOM 1360 C C . THR A 1 173 ? -18.570 -9.809 16.851 1.00 84.62 173 THR A C 1
ATOM 1362 O O . THR A 1 173 ? -17.535 -9.149 16.742 1.00 84.62 173 THR A O 1
ATOM 1365 N N . ARG A 1 174 ? -19.731 -9.220 17.194 1.00 82.94 174 ARG A N 1
ATOM 1366 C CA . ARG A 1 174 ? -19.852 -7.769 17.469 1.00 82.94 174 ARG A CA 1
ATOM 1367 C C . ARG A 1 174 ? -18.970 -7.333 18.639 1.00 82.94 174 ARG A C 1
ATOM 1369 O O . ARG A 1 174 ? -18.398 -6.246 18.623 1.00 82.94 174 ARG A O 1
ATOM 1376 N N . GLN A 1 175 ? -18.862 -8.196 19.649 1.00 83.62 175 GLN A N 1
ATOM 1377 C CA . GLN A 1 175 ? -18.043 -7.954 20.834 1.00 83.62 175 GLN A CA 1
ATOM 1378 C C . GLN A 1 175 ? -16.554 -7.937 20.485 1.00 83.62 175 GLN A C 1
ATOM 1380 O O . GLN A 1 175 ? -15.841 -7.043 20.932 1.00 83.62 175 GLN A O 1
ATOM 1385 N N . GLU A 1 176 ? -16.098 -8.863 19.638 1.00 84.00 176 GLU A N 1
ATOM 1386 C CA . GLU A 1 176 ? -14.715 -8.885 19.151 1.00 84.00 176 GLU A CA 1
ATOM 1387 C C . GLU A 1 176 ? -14.372 -7.620 18.354 1.00 84.00 176 GLU A C 1
ATOM 1389 O O . GLU A 1 176 ? -13.304 -7.042 18.561 1.00 84.00 176 GLU A O 1
ATOM 1394 N N . LEU A 1 177 ? -15.285 -7.129 17.502 1.00 84.38 177 LEU A N 1
ATOM 1395 C CA . LEU A 1 177 ? -15.078 -5.869 16.779 1.00 84.38 177 LEU A CA 1
ATOM 1396 C C . LEU A 1 177 ? -14.965 -4.680 17.748 1.00 84.38 177 LEU A C 1
ATOM 1398 O O . LEU A 1 177 ? -14.057 -3.863 17.615 1.00 84.38 177 LEU A O 1
ATOM 1402 N N . GLY A 1 178 ? -15.834 -4.613 18.762 1.00 84.81 178 GLY A N 1
ATOM 1403 C CA . GLY A 1 178 ? -15.767 -3.583 19.804 1.00 84.81 178 GLY A CA 1
ATOM 1404 C C . GLY A 1 178 ? -14.451 -3.614 20.591 1.00 84.81 178 GLY A C 1
ATOM 1405 O O . GLY A 1 178 ? -13.809 -2.580 20.767 1.00 84.81 178 GLY A O 1
ATOM 1406 N N . GLN A 1 179 ? -13.992 -4.801 20.997 1.00 87.38 179 GLN A N 1
ATOM 1407 C CA . GLN A 1 179 ? -12.702 -4.982 21.677 1.00 87.38 179 GLN A CA 1
ATOM 1408 C C . GLN A 1 179 ? -11.514 -4.583 20.789 1.00 87.38 179 GLN A C 1
ATOM 1410 O O . GLN A 1 179 ? -10.530 -4.008 21.268 1.00 87.38 179 GLN A O 1
ATOM 1415 N N . LEU A 1 180 ? -11.601 -4.853 19.485 1.00 86.31 180 LEU A N 1
ATOM 1416 C CA . LEU A 1 180 ? -10.607 -4.413 18.510 1.00 86.31 180 LEU A CA 1
ATOM 1417 C C . LEU A 1 180 ? -10.554 -2.890 18.383 1.00 86.31 180 LEU A C 1
ATOM 1419 O O . LEU A 1 180 ? -9.459 -2.344 18.309 1.00 86.31 180 LEU A O 1
ATOM 1423 N N . VAL A 1 181 ? -11.692 -2.194 18.425 1.00 86.81 181 VAL A N 1
ATOM 1424 C CA . VAL A 1 181 ? -11.723 -0.722 18.436 1.00 86.81 181 VAL A CA 1
ATOM 1425 C C . VAL A 1 181 ? -11.055 -0.175 19.699 1.00 86.81 181 VAL A C 1
ATOM 1427 O O . VAL A 1 181 ? -10.176 0.676 19.596 1.00 86.81 181 VAL A O 1
ATOM 1430 N N . THR A 1 182 ? -11.382 -0.700 20.883 1.00 86.06 182 THR A N 1
ATOM 1431 C CA . THR A 1 182 ? -10.769 -0.251 22.148 1.00 86.06 182 THR A CA 1
ATOM 1432 C C . THR A 1 182 ? -9.262 -0.520 22.203 1.00 86.06 182 THR A C 1
ATOM 1434 O O . THR A 1 182 ? -8.488 0.305 22.685 1.00 86.06 182 THR A O 1
ATOM 1437 N N . SER A 1 183 ? -8.815 -1.675 21.707 1.00 83.25 183 SER A N 1
ATOM 1438 C CA . SER A 1 183 ? -7.382 -1.982 21.638 1.00 83.25 183 SER A CA 1
ATOM 1439 C C . SER A 1 183 ? -6.657 -1.140 20.584 1.00 83.25 183 SER A C 1
ATOM 1441 O O . SER A 1 183 ? -5.535 -0.709 20.842 1.00 83.25 183 SER A O 1
ATOM 1443 N N . ALA A 1 184 ? -7.307 -0.824 19.461 1.00 83.81 184 ALA A N 1
ATOM 1444 C CA . ALA A 1 184 ? -6.776 0.051 18.419 1.00 83.81 184 ALA A CA 1
ATOM 1445 C C . ALA A 1 184 ? -6.621 1.504 18.881 1.00 83.81 184 ALA A C 1
ATOM 1447 O O . ALA A 1 184 ? -5.583 2.113 18.618 1.00 83.81 184 ALA A O 1
ATOM 1448 N N . THR A 1 185 ? -7.600 2.060 19.602 1.00 83.38 185 THR A N 1
ATOM 1449 C CA . THR A 1 185 ? -7.498 3.417 20.164 1.00 83.38 185 THR A CA 1
ATOM 1450 C C . THR A 1 185 ? -6.410 3.498 21.229 1.00 83.38 185 THR A C 1
ATOM 1452 O O . THR A 1 185 ? -5.639 4.458 21.238 1.00 83.38 185 THR A O 1
ATOM 1455 N N . ARG A 1 186 ? -6.267 2.457 22.059 1.00 83.12 186 ARG A N 1
ATOM 1456 C CA . ARG A 1 186 ? -5.167 2.349 23.025 1.00 83.12 186 ARG A CA 1
ATOM 1457 C C . ARG A 1 186 ? -3.803 2.269 22.337 1.00 83.12 186 ARG A C 1
ATOM 1459 O O . ARG A 1 186 ? -2.920 3.049 22.672 1.00 83.12 186 ARG A O 1
ATOM 1466 N N . GLU A 1 187 ? -3.634 1.386 21.350 1.00 82.44 187 GLU A N 1
ATOM 1467 C CA . GLU A 1 187 ? -2.379 1.258 20.590 1.00 82.44 187 GLU A CA 1
ATOM 1468 C C . GLU A 1 187 ? -2.024 2.558 19.846 1.00 82.44 187 GLU A C 1
ATOM 1470 O O . GLU A 1 187 ? -0.850 2.924 19.767 1.00 82.44 187 GLU A O 1
ATOM 1475 N N . LYS A 1 188 ? -3.022 3.284 19.322 1.00 77.31 188 LYS A N 1
ATOM 1476 C CA . LYS A 1 188 ? -2.821 4.601 18.704 1.00 77.31 188 LYS A CA 1
ATOM 1477 C C . LYS A 1 188 ? -2.359 5.631 19.737 1.00 77.31 188 LYS A C 1
ATOM 1479 O O . LYS A 1 188 ? -1.358 6.296 19.493 1.00 77.31 188 LYS A O 1
ATOM 1484 N N . GLY A 1 189 ? -3.019 5.701 20.894 1.00 74.94 189 GLY A N 1
ATOM 1485 C CA . GLY A 1 189 ? -2.627 6.587 21.991 1.00 74.94 189 GLY A CA 1
ATOM 1486 C C . GLY A 1 189 ? -1.210 6.311 22.501 1.00 74.94 189 GLY A C 1
ATOM 1487 O O . GLY A 1 189 ? -0.427 7.240 22.679 1.00 74.94 189 GLY A O 1
ATOM 1488 N N . GLU A 1 190 ? -0.830 5.040 22.649 1.00 74.56 190 GLU A N 1
ATOM 1489 C CA . GLU A 1 190 ? 0.538 4.639 23.004 1.00 74.56 190 GLU A CA 1
ATOM 1490 C C . GLU A 1 190 ? 1.553 5.048 21.922 1.00 74.56 190 GLU A C 1
ATOM 1492 O O . GLU A 1 190 ? 2.631 5.558 22.232 1.00 74.56 190 GLU A O 1
ATOM 1497 N N . ALA A 1 191 ? 1.216 4.873 20.641 1.00 71.06 191 ALA A N 1
ATOM 1498 C CA . ALA A 1 191 ? 2.082 5.270 19.533 1.00 71.06 191 ALA A CA 1
ATOM 1499 C C . ALA A 1 191 ? 2.237 6.796 19.417 1.00 71.06 191 ALA A C 1
ATOM 1501 O O . ALA A 1 191 ? 3.332 7.276 19.112 1.00 71.06 191 ALA A O 1
ATOM 1502 N N . ASP A 1 192 ? 1.163 7.551 19.651 1.00 68.62 192 ASP A N 1
ATOM 1503 C CA . ASP A 1 192 ? 1.172 9.014 19.688 1.00 68.62 192 ASP A CA 1
ATOM 1504 C C . ASP A 1 192 ? 1.991 9.519 20.886 1.00 68.62 192 ASP A C 1
ATOM 1506 O O . ASP A 1 192 ? 2.826 10.404 20.711 1.00 68.62 192 ASP A O 1
ATOM 1510 N N . ALA A 1 193 ? 1.870 8.893 22.062 1.00 72.25 193 ALA A N 1
ATOM 1511 C CA . ALA A 1 193 ? 2.678 9.216 23.239 1.00 72.25 193 ALA A CA 1
ATOM 1512 C C . ALA A 1 193 ? 4.175 8.941 23.020 1.00 72.25 193 ALA A C 1
ATOM 1514 O O . ALA A 1 193 ? 5.018 9.762 23.379 1.00 72.25 193 ALA A O 1
ATOM 1515 N N . VAL A 1 194 ? 4.529 7.825 22.373 1.00 75.62 194 VAL A N 1
ATOM 1516 C CA . VAL A 1 194 ? 5.925 7.527 22.008 1.00 75.62 194 VAL A CA 1
ATOM 1517 C C . VAL A 1 194 ? 6.455 8.528 20.979 1.00 75.62 194 VAL A C 1
ATOM 1519 O O . VAL A 1 194 ? 7.607 8.953 21.084 1.00 75.62 194 VAL A O 1
ATOM 1522 N N . ARG A 1 195 ? 5.637 8.942 20.000 1.00 68.94 195 ARG A N 1
ATOM 1523 C CA . ARG A 1 195 ? 6.011 9.989 19.033 1.00 68.94 195 ARG A CA 1
ATOM 1524 C C . ARG A 1 195 ? 6.191 11.348 19.705 1.00 68.94 195 ARG A C 1
ATOM 1526 O O . ARG A 1 195 ? 7.188 12.006 19.425 1.00 68.94 195 ARG A O 1
ATOM 1533 N N . ALA A 1 196 ? 5.294 11.731 20.608 1.00 71.56 196 ALA A N 1
ATOM 1534 C CA . ALA A 1 196 ? 5.394 12.965 21.381 1.00 71.56 196 ALA A CA 1
ATOM 1535 C C . ALA A 1 196 ? 6.633 12.961 22.289 1.00 71.56 196 ALA A C 1
ATOM 1537 O O . ALA A 1 196 ? 7.390 13.925 22.293 1.00 71.56 196 ALA A O 1
ATOM 1538 N N . GLY A 1 197 ? 6.912 11.849 22.976 1.00 69.31 197 GLY A N 1
ATOM 1539 C CA . GLY A 1 197 ? 8.121 11.691 23.787 1.00 69.31 197 GLY A CA 1
ATOM 1540 C C . GLY A 1 197 ? 9.409 11.737 22.960 1.00 69.31 197 GLY A C 1
ATOM 1541 O O . GLY A 1 197 ? 10.387 12.348 23.377 1.00 69.31 197 GLY A O 1
ATOM 1542 N N . ALA A 1 198 ? 9.415 11.149 21.759 1.00 71.19 198 ALA A N 1
ATOM 1543 C CA . ALA A 1 198 ? 10.550 11.236 20.840 1.00 71.19 198 ALA A CA 1
ATOM 1544 C C . ALA A 1 198 ? 10.739 12.649 20.258 1.00 71.19 198 ALA A C 1
ATOM 1546 O O . ALA A 1 198 ? 11.879 13.078 20.084 1.00 71.19 198 ALA A O 1
ATOM 1547 N N . ALA A 1 199 ? 9.649 13.369 19.975 1.00 68.94 199 ALA A N 1
ATOM 1548 C CA . ALA A 1 199 ? 9.683 14.761 19.536 1.00 68.94 199 ALA A CA 1
ATOM 1549 C C . ALA A 1 199 ? 10.210 15.680 20.648 1.00 68.94 199 ALA A C 1
ATOM 1551 O O . ALA A 1 199 ? 11.164 16.412 20.411 1.00 68.94 199 ALA A O 1
ATOM 1552 N N . ALA A 1 200 ? 9.695 15.544 21.873 1.00 70.62 200 ALA A N 1
ATOM 1553 C CA . ALA A 1 200 ? 10.168 16.285 23.040 1.00 70.62 200 ALA A CA 1
ATOM 1554 C C . ALA A 1 200 ? 11.637 15.971 23.372 1.00 70.62 200 ALA A C 1
ATOM 1556 O O . ALA A 1 200 ? 12.407 16.864 23.706 1.00 70.62 200 ALA A O 1
ATOM 1557 N N . ALA A 1 201 ? 12.068 14.712 23.230 1.00 70.81 201 ALA A N 1
ATOM 1558 C CA . ALA A 1 201 ? 13.468 14.337 23.413 1.00 70.81 201 ALA A CA 1
ATOM 1559 C C . ALA A 1 201 ? 14.381 14.926 22.328 1.00 70.81 201 ALA A C 1
ATOM 1561 O O . ALA A 1 201 ? 15.512 15.294 22.631 1.00 70.81 201 ALA A O 1
ATOM 1562 N N . LYS A 1 202 ? 13.906 15.025 21.077 1.00 70.50 202 LYS A N 1
ATOM 1563 C CA . LYS A 1 202 ? 14.628 15.691 19.985 1.00 70.50 202 LYS A CA 1
ATOM 1564 C C . LYS A 1 202 ? 14.738 17.195 20.241 1.00 70.50 202 LYS A C 1
ATOM 1566 O O . LYS A 1 202 ? 15.830 17.732 20.123 1.00 70.50 202 LYS A O 1
ATOM 1571 N N . GLU A 1 203 ? 13.644 17.837 20.638 1.00 67.88 203 GLU A N 1
ATOM 1572 C CA . GLU A 1 203 ? 13.594 19.264 20.973 1.00 67.88 203 GLU A CA 1
ATOM 1573 C C . GLU A 1 203 ? 14.490 19.594 22.176 1.00 67.88 203 GLU A C 1
ATOM 1575 O O . GLU A 1 203 ? 15.250 20.552 22.129 1.00 67.88 203 GLU A O 1
ATOM 1580 N N . ALA A 1 204 ? 14.514 18.747 23.210 1.00 66.12 204 ALA A N 1
ATOM 1581 C CA . ALA A 1 204 ? 15.437 18.892 24.335 1.00 66.12 204 ALA A CA 1
ATOM 1582 C C . ALA A 1 204 ? 16.913 18.719 23.923 1.00 66.12 204 ALA A C 1
ATOM 1584 O O . ALA A 1 204 ? 17.789 19.379 24.480 1.00 66.12 204 ALA A O 1
ATOM 1585 N N . LEU A 1 205 ? 17.202 17.854 22.943 1.00 64.56 205 LEU A N 1
ATOM 1586 C CA . LEU A 1 205 ? 18.545 17.679 22.372 1.00 64.56 205 LEU A CA 1
ATOM 1587 C C . LEU A 1 205 ? 18.965 18.880 21.511 1.00 64.56 205 LEU A C 1
ATOM 1589 O O . LEU A 1 205 ? 20.128 19.271 21.553 1.00 64.56 205 LEU A O 1
ATOM 1593 N N . GLU A 1 206 ? 18.030 19.465 20.758 1.00 63.41 206 GLU A N 1
ATOM 1594 C CA . GLU A 1 206 ? 18.235 20.692 19.977 1.00 63.41 206 GLU A CA 1
ATOM 1595 C C . GLU A 1 206 ? 18.399 21.921 20.897 1.00 63.41 206 GLU A C 1
ATOM 1597 O O . GLU A 1 206 ? 19.292 22.730 20.666 1.00 63.41 206 GLU A O 1
ATOM 1602 N N . ALA A 1 207 ? 17.634 22.026 21.989 1.00 63.44 207 ALA A N 1
ATOM 1603 C CA . ALA A 1 207 ? 17.731 23.114 22.970 1.00 63.44 207 ALA A CA 1
ATOM 1604 C C . ALA A 1 207 ? 18.981 23.029 23.868 1.00 63.44 207 ALA A C 1
ATOM 1606 O O . ALA A 1 207 ? 19.490 24.052 24.323 1.00 63.44 207 ALA A O 1
ATOM 1607 N N . ALA A 1 208 ? 19.499 21.822 24.120 1.00 57.53 208 ALA A N 1
ATOM 1608 C CA . ALA A 1 208 ? 20.745 21.607 24.860 1.00 57.53 208 ALA A CA 1
ATOM 1609 C C . ALA A 1 208 ? 22.011 21.766 23.992 1.00 57.53 208 ALA A C 1
ATOM 1611 O O . ALA A 1 208 ? 23.124 21.611 24.502 1.00 57.53 208 ALA A O 1
ATOM 1612 N N . ALA A 1 209 ? 21.872 22.061 22.693 1.00 55.56 209 ALA A N 1
ATOM 1613 C CA . ALA A 1 209 ? 22.998 22.388 21.828 1.00 55.56 209 ALA A CA 1
ATOM 1614 C C . ALA A 1 209 ? 23.490 23.813 22.132 1.00 55.56 209 ALA A C 1
ATOM 1616 O O . ALA A 1 209 ? 22.930 24.808 21.677 1.00 55.56 209 ALA A O 1
ATOM 1617 N N . THR A 1 210 ? 24.552 23.915 22.927 1.00 53.00 210 THR A N 1
ATOM 1618 C CA . THR A 1 210 ? 25.185 25.184 23.291 1.00 53.00 210 THR A CA 1
ATOM 1619 C C . THR A 1 210 ? 25.785 25.866 22.055 1.00 53.00 210 THR A C 1
ATOM 1621 O O . THR A 1 210 ? 26.701 25.331 21.428 1.00 53.00 210 THR A O 1
ATOM 1624 N N . VAL A 1 211 ? 25.304 27.065 21.718 1.00 52.09 211 VAL A N 1
ATOM 1625 C CA . VAL A 1 211 ? 25.945 27.953 20.736 1.00 52.09 211 VAL A CA 1
ATOM 1626 C C . VAL A 1 211 ? 27.145 28.619 21.411 1.00 52.09 211 VAL A C 1
ATOM 1628 O O . VAL A 1 211 ? 26.985 29.326 22.406 1.00 52.09 211 VAL A O 1
ATOM 1631 N N . MET A 1 212 ? 28.355 28.379 20.901 1.00 56.03 212 MET A N 1
ATOM 1632 C CA . MET A 1 212 ? 29.555 29.107 21.329 1.00 56.03 212 MET A CA 1
ATOM 1633 C C . MET A 1 212 ? 29.632 30.478 20.636 1.00 56.03 212 MET A C 1
ATOM 1635 O O . MET A 1 212 ? 29.089 30.659 19.547 1.00 56.03 212 MET A O 1
ATOM 1639 N N . ALA A 1 213 ? 30.327 31.439 21.257 1.00 53.78 213 ALA A N 1
ATOM 1640 C CA . ALA A 1 213 ? 30.389 32.849 20.840 1.00 53.78 213 ALA A CA 1
ATOM 1641 C C . ALA A 1 213 ? 30.994 33.115 19.439 1.00 53.78 213 ALA A C 1
ATOM 1643 O O . ALA A 1 213 ? 30.935 34.247 18.973 1.00 53.78 213 ALA A O 1
ATOM 1644 N N . ASP A 1 214 ? 31.525 32.091 18.761 1.00 49.31 214 ASP A N 1
ATOM 1645 C CA . ASP A 1 214 ? 32.148 32.175 17.428 1.00 49.31 214 ASP A CA 1
ATOM 1646 C C . ASP A 1 214 ? 31.285 31.529 16.315 1.00 49.31 214 ASP A C 1
ATOM 1648 O O . ASP A 1 214 ? 31.773 31.100 15.272 1.00 49.31 214 ASP A O 1
ATOM 1652 N N . GLY A 1 215 ? 29.974 31.377 16.552 1.00 54.22 215 GLY A N 1
ATOM 1653 C CA . GLY A 1 215 ? 28.990 30.942 15.547 1.00 54.22 215 GLY A CA 1
ATOM 1654 C C . GLY A 1 215 ? 29.061 29.469 15.120 1.00 54.22 215 GLY A C 1
ATOM 1655 O O . GLY A 1 215 ? 28.270 29.031 14.285 1.00 54.22 215 GLY A O 1
ATOM 1656 N N . THR A 1 216 ? 29.969 28.676 15.691 1.00 54.78 216 THR A N 1
ATOM 1657 C CA . THR A 1 216 ? 30.109 27.250 15.377 1.00 54.78 216 THR A CA 1
ATOM 1658 C C . THR A 1 216 ? 29.303 26.383 16.346 1.00 54.78 216 THR A C 1
ATOM 1660 O O . THR A 1 216 ? 29.508 26.388 17.560 1.00 54.78 216 THR A O 1
ATOM 1663 N N . VAL A 1 217 ? 28.357 25.617 15.793 1.00 48.91 217 VAL A N 1
ATOM 1664 C CA . VAL A 1 217 ? 27.561 24.628 16.532 1.00 48.91 217 VAL A CA 1
ATOM 1665 C C . VAL A 1 217 ? 28.342 23.317 16.564 1.00 48.91 217 VAL A C 1
ATOM 1667 O O . VAL A 1 217 ? 28.496 22.659 15.535 1.00 48.91 217 VAL A O 1
ATOM 1670 N N . VAL A 1 218 ? 28.842 22.926 17.738 1.00 51.88 218 VAL A N 1
ATOM 1671 C CA . VAL A 1 218 ? 29.508 21.629 17.931 1.00 51.88 218 VAL A CA 1
ATOM 1672 C C . VAL A 1 218 ? 28.521 20.669 18.603 1.00 51.88 218 VAL A C 1
ATOM 1674 O O . VAL A 1 218 ? 28.170 20.882 19.764 1.00 51.88 218 VAL A O 1
ATOM 1677 N N . PRO A 1 219 ? 28.046 19.611 17.920 1.00 48.94 219 PRO A N 1
ATOM 1678 C CA . PRO A 1 219 ? 27.170 18.628 18.545 1.00 48.94 219 PRO A CA 1
ATOM 1679 C C . PRO A 1 219 ? 27.936 17.855 19.627 1.00 48.94 219 PRO A C 1
ATOM 1681 O O . PRO A 1 219 ? 28.969 17.239 19.362 1.00 48.94 219 PRO A O 1
ATOM 1684 N N . SER A 1 220 ? 27.424 17.893 20.861 1.00 44.22 220 SER A N 1
ATOM 1685 C CA . SER A 1 220 ? 27.998 17.185 22.008 1.00 44.22 220 SER A CA 1
ATOM 1686 C C . SER A 1 220 ? 28.009 15.674 21.762 1.00 44.22 220 SER A C 1
ATOM 1688 O O . SER A 1 220 ? 26.969 15.036 21.580 1.00 44.22 220 SER A O 1
ATOM 1690 N N . ALA A 1 221 ? 29.211 15.099 21.740 1.00 45.06 221 ALA A N 1
ATOM 1691 C CA . ALA A 1 221 ? 29.452 13.683 21.521 1.00 45.06 221 ALA A CA 1
ATOM 1692 C C . ALA A 1 221 ? 29.010 12.858 22.742 1.00 45.06 221 ALA A C 1
ATOM 1694 O O . ALA A 1 221 ? 29.802 12.551 23.632 1.00 45.06 221 ALA A O 1
ATOM 1695 N N . LYS A 1 222 ? 27.741 12.443 22.771 1.00 44.44 222 LYS A N 1
ATOM 1696 C CA . LYS A 1 222 ? 27.302 11.294 23.573 1.00 44.44 222 LYS A CA 1
ATOM 1697 C C . LYS A 1 222 ? 26.785 10.200 22.648 1.00 44.44 222 LYS A C 1
ATOM 1699 O O . LYS A 1 222 ? 25.859 10.407 21.870 1.00 44.44 222 LYS A O 1
ATOM 1704 N N . GLY A 1 223 ? 27.466 9.056 22.714 1.00 39.78 223 GLY A N 1
ATOM 1705 C CA . GLY A 1 223 ? 27.335 7.920 21.809 1.00 39.78 223 GLY A CA 1
ATOM 1706 C C . GLY A 1 223 ? 25.894 7.467 21.588 1.00 39.78 223 GLY A C 1
ATOM 1707 O O . GLY A 1 223 ? 25.137 7.243 22.531 1.00 39.78 223 GLY A O 1
ATOM 1708 N N . GLY A 1 224 ? 25.541 7.308 20.312 1.00 35.69 224 GLY A N 1
ATOM 1709 C CA . GLY A 1 224 ? 24.258 6.766 19.895 1.00 35.69 224 GLY A CA 1
ATOM 1710 C C . GLY A 1 224 ? 24.134 5.308 20.319 1.00 35.69 224 GLY A C 1
ATOM 1711 O O . GLY A 1 224 ? 24.786 4.428 19.759 1.00 35.69 224 GLY A O 1
ATOM 1712 N N . THR A 1 225 ? 23.268 5.036 21.290 1.00 40.47 225 THR A N 1
ATOM 1713 C CA . THR A 1 225 ? 22.792 3.681 21.540 1.00 40.47 225 THR A CA 1
ATOM 1714 C C . THR A 1 225 ? 21.929 3.270 20.347 1.00 40.47 225 THR A C 1
ATOM 1716 O O . THR A 1 225 ? 20.849 3.804 20.098 1.00 40.47 225 THR A O 1
ATOM 1719 N N . THR A 1 226 ? 22.409 2.306 19.565 1.00 37.78 226 THR A N 1
ATOM 1720 C CA . THR A 1 226 ? 21.644 1.622 18.515 1.00 37.78 226 THR A CA 1
ATOM 1721 C C . THR A 1 226 ? 20.617 0.678 19.147 1.00 37.78 226 THR A C 1
ATOM 1723 O O . THR A 1 226 ? 20.593 -0.527 18.910 1.00 37.78 226 THR A O 1
ATOM 1726 N N . GLY A 1 227 ? 19.721 1.226 19.970 1.00 39.81 227 GLY A N 1
ATOM 1727 C CA . GLY A 1 227 ? 18.492 0.544 20.340 1.00 39.81 227 GLY A CA 1
ATOM 1728 C C . GLY A 1 227 ? 17.659 0.369 19.076 1.00 39.81 227 GLY A C 1
ATOM 1729 O O . GLY A 1 227 ? 17.344 1.352 18.405 1.00 39.81 227 GLY A O 1
ATOM 1730 N N . LYS A 1 228 ? 17.331 -0.880 18.719 1.00 33.44 228 LYS A N 1
ATOM 1731 C CA . LYS A 1 228 ? 16.381 -1.211 17.645 1.00 33.44 228 LYS A CA 1
ATOM 1732 C C . LYS A 1 228 ? 15.159 -0.298 17.770 1.00 33.44 228 LYS A C 1
ATOM 1734 O O . LYS A 1 228 ? 14.292 -0.536 18.608 1.00 33.44 228 LYS A O 1
ATOM 1739 N N . ARG A 1 229 ? 15.070 0.730 16.920 1.00 42.41 229 ARG A N 1
ATOM 1740 C CA . ARG A 1 229 ? 13.851 1.519 16.744 1.00 42.41 229 ARG A CA 1
ATOM 1741 C C . ARG A 1 229 ? 12.783 0.545 16.253 1.00 42.41 229 ARG A C 1
ATOM 1743 O O . ARG A 1 229 ? 12.779 0.181 15.077 1.00 42.41 229 ARG A O 1
ATOM 1750 N N . LYS A 1 230 ? 11.911 0.061 17.146 1.00 43.88 230 LYS A N 1
ATOM 1751 C CA . LYS A 1 230 ? 10.666 -0.598 16.736 1.00 43.88 230 LYS A CA 1
ATOM 1752 C C . LYS A 1 230 ? 9.956 0.422 15.852 1.00 43.88 230 LYS A C 1
ATOM 1754 O O . LYS A 1 230 ? 9.547 1.468 16.344 1.00 43.88 230 LYS A O 1
ATOM 1759 N N . LYS A 1 231 ? 9.890 0.163 14.541 1.00 41.12 231 LYS A N 1
ATOM 1760 C CA . LYS A 1 231 ? 9.098 0.985 13.624 1.00 41.12 231 LYS A CA 1
ATOM 1761 C C . LYS A 1 231 ? 7.693 1.072 14.216 1.00 41.12 231 LYS A C 1
ATOM 1763 O O . LYS A 1 231 ? 7.046 0.037 14.374 1.00 41.12 231 LYS A O 1
ATOM 1768 N N . ALA A 1 232 ? 7.258 2.284 14.548 1.00 45.09 232 ALA A N 1
ATOM 1769 C CA . ALA A 1 232 ? 5.896 2.589 14.962 1.00 45.09 232 ALA A CA 1
ATOM 1770 C C . ALA A 1 232 ? 4.969 2.464 13.742 1.00 45.09 232 ALA A C 1
ATOM 1772 O O . ALA A 1 232 ? 4.479 3.447 13.200 1.00 45.09 232 ALA A O 1
ATOM 1773 N N . GLY A 1 233 ? 4.830 1.246 13.221 1.00 53.03 233 GLY A N 1
ATOM 1774 C CA . GLY A 1 233 ? 3.781 0.927 12.267 1.00 53.03 233 GLY A CA 1
ATOM 1775 C C . GLY A 1 233 ? 2.446 0.818 12.994 1.00 53.03 233 GLY A C 1
ATOM 1776 O O . GLY A 1 233 ? 2.418 0.612 14.207 1.00 53.03 233 GLY A O 1
ATOM 1777 N N . ALA A 1 234 ? 1.352 0.908 12.238 1.00 59.78 234 ALA A N 1
ATOM 1778 C CA . ALA A 1 234 ? 0.013 0.639 12.746 1.00 59.78 234 ALA A CA 1
ATOM 1779 C C . ALA A 1 234 ? 0.005 -0.682 13.546 1.00 59.78 234 ALA A C 1
ATOM 1781 O O . ALA A 1 234 ? 0.532 -1.705 13.076 1.00 59.78 234 ALA A O 1
ATOM 1782 N N . GLY A 1 235 ? -0.508 -0.620 14.778 1.00 71.69 235 GLY A N 1
ATOM 1783 C CA . GLY A 1 235 ? -0.471 -1.717 15.740 1.00 71.69 235 GLY A CA 1
ATOM 1784 C C . GLY A 1 235 ? -1.256 -2.946 15.269 1.00 71.69 235 GLY A C 1
ATOM 1785 O O . GLY A 1 235 ? -2.002 -2.900 14.286 1.00 71.69 235 GLY A O 1
ATOM 1786 N N . LYS A 1 236 ? -1.046 -4.099 15.912 1.00 77.75 236 LYS A N 1
ATOM 1787 C CA . LYS A 1 236 ? -1.603 -5.375 15.428 1.00 77.75 236 LYS A CA 1
ATOM 1788 C C . LYS A 1 236 ? -3.133 -5.340 15.406 1.00 77.75 236 LYS A C 1
ATOM 1790 O O . LYS A 1 236 ? -3.714 -5.840 14.444 1.00 77.75 236 LYS A O 1
ATOM 1795 N N . SER A 1 237 ? -3.746 -4.696 16.399 1.00 80.81 237 SER A N 1
ATOM 1796 C CA . SER A 1 237 ? -5.200 -4.546 16.510 1.00 80.81 237 SER A CA 1
ATOM 1797 C C . SER A 1 237 ? -5.795 -3.693 15.382 1.00 80.81 237 SER A C 1
ATOM 1799 O O . SER A 1 237 ? -6.814 -4.055 14.797 1.00 80.81 237 SER A O 1
ATOM 1801 N N . THR A 1 238 ? -5.112 -2.610 14.993 1.00 80.50 238 THR A N 1
ATOM 1802 C CA . THR A 1 238 ? -5.565 -1.711 13.916 1.00 80.50 238 THR A CA 1
ATOM 1803 C C . THR A 1 238 ? -5.634 -2.426 12.564 1.00 80.50 238 THR A C 1
ATOM 1805 O O . THR A 1 238 ? -6.567 -2.221 11.789 1.00 80.50 238 THR A O 1
ATOM 1808 N N . LYS A 1 239 ? -4.679 -3.327 12.297 1.00 80.56 239 LYS A N 1
ATOM 1809 C CA . LYS A 1 239 ? -4.633 -4.130 11.067 1.00 80.56 239 LYS A CA 1
ATOM 1810 C C . LYS A 1 239 ? -5.716 -5.204 11.044 1.00 80.56 239 LYS A C 1
ATOM 1812 O O . LYS A 1 239 ? -6.307 -5.452 9.996 1.00 80.56 239 LYS A O 1
ATOM 1817 N N . THR A 1 240 ? -5.981 -5.847 12.181 1.00 83.88 240 THR A N 1
ATOM 1818 C CA . THR A 1 240 ? -7.049 -6.852 12.284 1.00 83.88 240 THR A CA 1
ATOM 1819 C C . THR A 1 240 ? -8.433 -6.219 12.193 1.00 83.88 240 THR A C 1
ATOM 1821 O O . THR A 1 240 ? -9.274 -6.750 11.475 1.00 83.88 240 THR A O 1
ATOM 1824 N N . LEU A 1 241 ? -8.647 -5.059 12.825 1.00 85.44 241 LEU A N 1
ATOM 1825 C CA . LEU A 1 241 ? -9.889 -4.288 12.709 1.00 85.44 241 LEU A CA 1
ATOM 1826 C C . LEU A 1 241 ? -10.197 -3.969 11.245 1.00 85.44 241 LEU A C 1
ATOM 1828 O O . LEU A 1 241 ? -11.280 -4.265 10.751 1.00 85.44 241 LEU A O 1
ATOM 1832 N N . LEU A 1 242 ? -9.210 -3.435 10.531 1.00 84.94 242 LEU A N 1
ATOM 1833 C CA . LEU A 1 242 ? -9.381 -3.034 9.143 1.00 84.94 242 LEU A CA 1
ATOM 1834 C C . LEU A 1 242 ? -9.641 -4.235 8.210 1.00 84.94 242 LEU A C 1
ATOM 1836 O O . LEU A 1 242 ? -10.450 -4.140 7.292 1.00 84.94 242 LEU A O 1
ATOM 1840 N N . LYS A 1 243 ? -9.063 -5.408 8.496 1.00 84.69 243 LYS A N 1
ATOM 1841 C CA . LYS A 1 243 ? -9.398 -6.654 7.786 1.00 84.69 243 LYS A CA 1
ATOM 1842 C C . LYS A 1 243 ? -10.864 -7.070 7.978 1.00 84.69 243 LYS A C 1
ATOM 1844 O O . LYS A 1 243 ? -11.487 -7.526 7.024 1.00 84.69 243 LYS A O 1
ATOM 1849 N N . HIS A 1 244 ? -11.403 -6.940 9.190 1.00 85.06 244 HIS A N 1
ATOM 1850 C CA . HIS A 1 244 ? -12.808 -7.256 9.455 1.00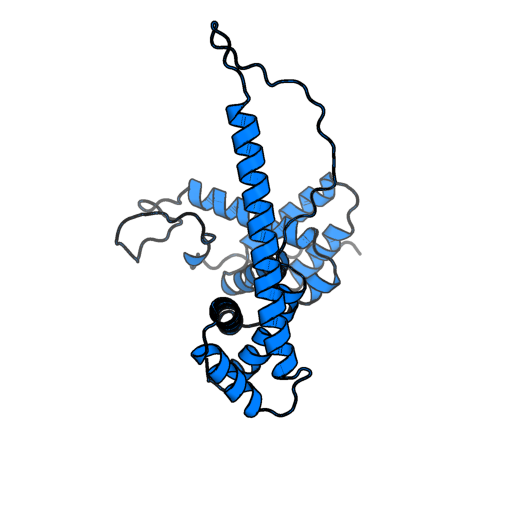 85.06 244 HIS A CA 1
ATOM 1851 C C . HIS A 1 244 ? -13.750 -6.256 8.783 1.00 85.06 244 HIS A C 1
ATOM 1853 O O . HIS A 1 244 ? -14.708 -6.678 8.145 1.00 85.06 244 HIS A O 1
ATOM 1859 N N . LEU A 1 245 ? -13.433 -4.959 8.838 1.00 85.88 245 LEU A N 1
ATOM 1860 C CA . LEU A 1 245 ? -14.227 -3.916 8.183 1.00 85.88 245 LEU A CA 1
ATOM 1861 C C . LEU A 1 245 ? -14.277 -4.082 6.663 1.00 85.88 245 LEU A C 1
ATOM 1863 O O . LEU A 1 245 ? -15.347 -3.932 6.088 1.00 85.88 245 LEU A O 1
ATOM 1867 N N . ARG A 1 246 ? -13.173 -4.485 6.022 1.00 84.75 246 ARG A N 1
ATOM 1868 C CA . ARG A 1 246 ? -13.188 -4.844 4.594 1.00 84.75 246 ARG A CA 1
ATOM 1869 C C . ARG A 1 246 ? -14.134 -5.986 4.287 1.00 84.75 246 ARG A C 1
ATOM 1871 O O . ARG A 1 246 ? -14.909 -5.880 3.356 1.00 84.75 246 ARG A O 1
ATOM 1878 N N . SER A 1 247 ? -14.109 -7.050 5.089 1.00 82.38 247 SER A N 1
ATOM 1879 C CA . SER A 1 247 ? -15.028 -8.175 4.893 1.00 82.38 247 SER A CA 1
ATOM 1880 C C . SER A 1 247 ? -16.493 -7.739 4.996 1.00 82.38 247 SER A C 1
ATOM 1882 O O . SER A 1 247 ? -17.333 -8.298 4.300 1.00 82.38 247 SER A O 1
ATOM 1884 N N . ILE A 1 248 ? -16.800 -6.753 5.847 1.00 83.50 248 ILE A N 1
ATOM 1885 C CA . ILE A 1 248 ? -18.147 -6.176 5.960 1.00 83.50 248 ILE A CA 1
ATOM 1886 C C . ILE A 1 248 ? -18.470 -5.318 4.734 1.00 83.50 248 ILE A C 1
ATOM 1888 O O . ILE A 1 248 ? -19.536 -5.468 4.142 1.00 83.50 248 ILE A O 1
ATOM 1892 N N . ALA A 1 249 ? -17.539 -4.459 4.326 1.00 83.12 249 ALA A N 1
ATOM 1893 C CA . ALA A 1 249 ? -17.707 -3.572 3.184 1.00 83.12 249 ALA A CA 1
ATOM 1894 C C . ALA A 1 249 ? -17.818 -4.348 1.852 1.00 83.12 249 ALA A C 1
ATOM 1896 O O . ALA A 1 249 ? -18.628 -3.982 1.011 1.00 83.12 249 ALA A O 1
ATOM 1897 N N . GLU A 1 250 ? -17.110 -5.469 1.675 1.00 79.31 250 GLU A N 1
ATOM 1898 C CA . GLU A 1 250 ? -17.248 -6.347 0.499 1.00 79.31 250 GLU A CA 1
ATOM 1899 C C . GLU A 1 250 ? -18.680 -6.887 0.368 1.00 79.31 250 GLU A C 1
ATOM 1901 O O . GLU A 1 250 ? -19.258 -6.884 -0.719 1.00 79.31 250 GLU A O 1
ATOM 1906 N N . VAL A 1 251 ? -19.284 -7.311 1.484 1.00 79.44 251 VAL A N 1
ATOM 1907 C CA . VAL A 1 251 ? -20.678 -7.781 1.506 1.00 79.44 251 VAL A CA 1
ATOM 1908 C C . VAL A 1 251 ? -21.652 -6.629 1.252 1.00 79.44 251 VAL A C 1
ATOM 1910 O O . VAL A 1 251 ? -22.665 -6.833 0.586 1.00 79.44 251 VAL A O 1
ATOM 1913 N N . ALA A 1 252 ? -21.353 -5.428 1.751 1.00 79.06 252 ALA A N 1
ATOM 1914 C CA . ALA A 1 252 ? -22.155 -4.234 1.498 1.00 79.06 252 ALA A CA 1
ATOM 1915 C C . ALA A 1 252 ? -22.130 -3.832 0.011 1.00 79.06 252 ALA A C 1
ATOM 1917 O O . ALA A 1 252 ? -23.191 -3.624 -0.576 1.00 79.06 252 ALA A O 1
ATOM 1918 N N . SER A 1 253 ? -20.949 -3.819 -0.619 1.00 77.88 253 SER A N 1
ATOM 1919 C CA . SER A 1 253 ? -20.781 -3.545 -2.056 1.00 77.88 253 SER A CA 1
ATOM 1920 C C . SER A 1 253 ? -21.517 -4.581 -2.904 1.00 77.88 253 SER A C 1
ATOM 1922 O O . SER A 1 253 ? -22.298 -4.218 -3.779 1.00 77.88 253 SER A O 1
ATOM 1924 N N . GLY A 1 254 ? -21.383 -5.874 -2.581 1.00 72.50 254 GLY A N 1
ATOM 1925 C CA . GLY A 1 254 ? -22.103 -6.944 -3.280 1.00 72.50 254 GLY A CA 1
ATOM 1926 C C . GLY A 1 254 ? -23.633 -6.858 -3.174 1.00 72.50 254 GLY A C 1
ATOM 1927 O O . GLY A 1 254 ? -24.334 -7.467 -3.979 1.00 72.50 254 GLY A O 1
ATOM 1928 N N . LYS A 1 255 ? -24.157 -6.100 -2.203 1.00 73.75 255 LYS A N 1
ATOM 1929 C CA . LYS A 1 255 ? -25.589 -5.823 -2.011 1.00 73.75 255 LYS A CA 1
ATOM 1930 C C . LYS A 1 255 ? -26.024 -4.443 -2.535 1.00 73.75 255 LYS A C 1
ATOM 1932 O O . LYS A 1 255 ? -27.209 -4.139 -2.448 1.00 73.75 255 LYS A O 1
ATOM 1937 N N . GLY A 1 256 ? -25.105 -3.620 -3.053 1.00 71.69 256 GLY A N 1
ATOM 1938 C CA . GLY A 1 256 ? -25.388 -2.249 -3.503 1.00 71.69 256 GLY A CA 1
ATOM 1939 C C . GLY A 1 256 ? -25.709 -1.268 -2.368 1.00 71.69 256 GLY A C 1
ATOM 1940 O O . GLY A 1 256 ? -26.505 -0.356 -2.557 1.00 71.69 256 GLY A O 1
ATOM 1941 N N . LEU A 1 257 ? -25.155 -1.496 -1.173 1.00 66.75 257 LEU A N 1
ATOM 1942 C CA . LEU A 1 257 ? -25.369 -0.679 0.034 1.00 66.75 257 LEU A CA 1
ATOM 1943 C C . LEU A 1 257 ? -24.226 0.321 0.304 1.00 66.75 257 LEU A C 1
ATOM 1945 O O . LEU A 1 257 ? -24.208 0.939 1.370 1.00 66.75 257 LEU A O 1
ATOM 1949 N N . LEU A 1 258 ? -23.263 0.424 -0.616 1.00 61.00 258 LEU A N 1
ATOM 1950 C CA . LEU A 1 258 ? -22.138 1.362 -0.576 1.00 61.00 258 LEU A CA 1
ATOM 1951 C C . LEU A 1 258 ? -22.285 2.430 -1.654 1.00 61.00 258 LEU A C 1
ATOM 1953 O O . LEU A 1 258 ? -22.821 2.085 -2.730 1.00 61.00 258 LEU A O 1
#

Sequence (258 aa):
GPAVPRAIPKKAASTYDSVRLRASDEFKGGDDDDEDPLMHMGRPNRTALKRLMLEYKELTKVLCELPKSSLNKIPMPDHIRDEVYATVKISSNIARKRSEGLITKYLRGLDDDEVLPIQRAVENLQSGVGLLSVTPEVEEAATRWRELLMAGDKETQSAVFELMQQSDSWKFTRQELGQLVTSATREKGEADAVRAGAAAAKEALEAAATVMADGTVVPSAKGGTTGKRKKAGAGKSTKTLLKHLRSIAEVASGKGLL